Protein AF-A0A1C4A8W1-F1 (afdb_monomer)

InterPro domains:
  IPR000305 GIY-YIG endonuclease [PF01541] (116-177)
  IPR001387 Cro/C1-type, helix-turn-helix domain [PF01381] (7-60)
  IPR001387 Cro/C1-type, helix-turn-helix domain [PS50943] (7-61)
  IPR001387 Cro/C1-type, helix-turn-helix domain [SM00530] (6-61)
  IPR001387 Cro/C1-type, helix-turn-helix domain [cd00093] (5-61)
  IPR010982 Lambda repressor-like, DNA-binding domain superfamily [G3DSA:1.10.260.40] (4-94)
  IPR010982 Lambda repressor-like, DNA-binding domain superfamily [SSF47413] (1-65)

Organism: NCBI:txid1505725

Foldseek 3Di:
DAPLCVLVVLCVVVVHDLVNLCVQQVHDSVLNVCSNVVVDPDDPVRVLSSCVVSVPDLVNLCVNVVVPPVKDFDKDKFWLDPVRLVVVCVVQVPHFLAQAKKKKKKWAWAQDPPVRDIAIEIEIDIDRGPSVVSVVQNPDPDHLSQVSLVRHDPSTIMMIITGINPHDPLLNVLLSVVCVLLLVLFPRHDYYSDDPDPDDRDDDDSSSSSVRHVSQVVQVVCVVVVNTPDSVSSVVSVVPVVDPDDDPDD

Sequence (250 aa):
MEIYNLIKSKRIALGLTQDDVANRLNVTRQAIQNWENNKRAIPNNIIAKYFEILNFNATEILSLFGFLSNDNLKIEEIDYSKKGIDEFQEHENAEVLMNFPTLYLGVGKQRNKYTNSIKQLAYVGEASSIVRRTNEHLNASNDKLNTIKADADNNKETLYIVGHSKFNKSATLELEQMFMDSLLGDPKFSKIYNGRNNGLSADFYERNAYRAALFPEIWEQLRQRNVVSSFVEVHNSIIRLCLPIAHLSL

Secondary structure (DSSP, 8-state):
--HHHHHHHHHHHTT--HHHHHHHHTS-HHHHHHHHTTSSPPPHHHHHHHHHHTT--HHHHHHHTTSSSS---EEEEEESSHHHHHHHHHHHTTSHHHHS-EEEEEEEEEE-TTT--EEEEEEEEEESSHHHHHHHHHH-TT-HHHHHHHHSGGG-EEEEEEE-TT--HHHHHHHHHHHHHHHHH-TTEEEE-PPPP--PPPP-TTHHHIIIIIHHHHHHHHHHTTSS--HHHHHHHHHHHHS-------

Solvent-accessible surface area (backbone atoms only — not comparable to full-atom values): 13969 Å² total; per-residue (Å²): 124,63,65,33,60,52,53,47,50,41,32,54,74,71,71,46,51,57,56,58,52,13,62,76,69,72,51,53,43,66,55,47,53,30,28,48,65,69,72,40,84,72,54,76,92,47,48,56,62,48,36,59,78,50,68,58,51,44,68,57,45,31,48,63,76,55,56,62,64,95,48,59,74,42,76,47,79,38,54,70,45,74,66,36,48,52,56,47,47,70,76,37,68,88,37,43,64,58,77,20,28,23,34,36,36,42,41,14,45,32,68,40,88,85,79,68,47,74,31,29,34,38,30,66,39,63,27,75,39,51,65,62,51,51,53,52,45,76,72,42,91,90,32,60,63,58,47,36,24,70,68,11,53,92,59,38,32,38,32,36,41,36,21,24,80,79,39,38,68,64,54,25,50,44,49,34,52,53,49,54,61,48,48,75,23,18,84,57,42,78,48,68,60,60,74,90,77,94,66,81,60,76,93,55,97,59,52,53,44,43,64,70,20,49,48,56,51,55,49,49,56,36,29,75,70,65,74,48,66,55,67,68,56,19,52,55,40,38,50,56,70,73,50,71,89,78,84,92,82,132

Mean predicted aligned error: 7.73 Å

pLDDT: mean 86.46, std 12.72, range [39.22, 97.94]

Radius of gyration: 21.02 Å; Cα contacts (8 Å, |Δi|>4): 365; chains: 1; bounding box: 54×55×58 Å

Structure (mmCIF, N/CA/C/O backbone):
data_AF-A0A1C4A8W1-F1
#
_entry.id   AF-A0A1C4A8W1-F1
#
loop_
_atom_site.group_PDB
_atom_site.id
_atom_site.type_symbol
_atom_site.label_atom_id
_atom_site.label_alt_id
_atom_site.label_comp_id
_atom_site.label_asym_id
_atom_site.label_entity_id
_atom_site.label_seq_id
_atom_site.pdbx_PDB_ins_code
_atom_site.Cartn_x
_atom_site.Cartn_y
_atom_site.Cartn_z
_atom_site.occupancy
_atom_site.B_iso_or_equiv
_atom_site.auth_seq_id
_atom_site.auth_comp_id
_atom_site.auth_asym_id
_atom_site.auth_atom_id
_atom_site.pdbx_PDB_model_num
ATOM 1 N N . MET A 1 1 ? -9.755 14.498 16.705 1.00 53.78 1 MET A N 1
ATOM 2 C CA . MET A 1 1 ? -10.840 13.904 17.518 1.00 53.78 1 MET A CA 1
ATOM 3 C C . MET A 1 1 ? -10.361 12.540 17.968 1.00 53.78 1 MET A C 1
ATOM 5 O O . MET A 1 1 ? -9.898 11.782 17.132 1.00 53.78 1 MET A O 1
ATOM 9 N N . GLU A 1 2 ? -10.393 12.263 19.266 1.00 74.56 2 GLU A N 1
ATOM 10 C CA . GLU A 1 2 ? -9.829 11.033 19.827 1.00 74.56 2 GLU A CA 1
ATOM 11 C C . GLU A 1 2 ? -10.607 9.771 19.408 1.00 74.56 2 GLU A C 1
ATOM 13 O O . GLU A 1 2 ? -11.843 9.773 19.385 1.00 74.56 2 GLU A O 1
ATOM 18 N N . ILE A 1 3 ? -9.887 8.679 19.122 1.00 79.50 3 ILE A N 1
ATOM 19 C CA . ILE A 1 3 ? -10.427 7.427 18.559 1.00 79.50 3 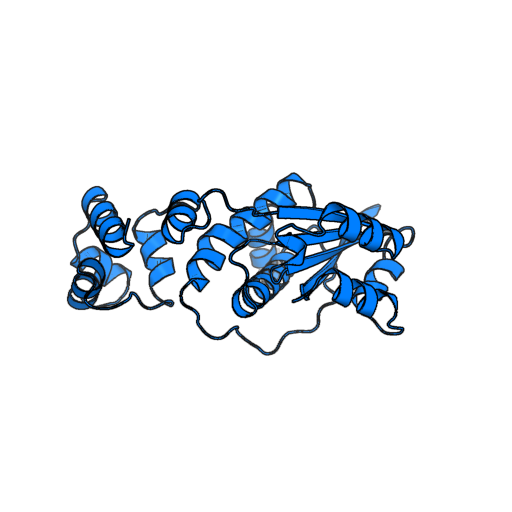ILE A CA 1
ATOM 20 C C . ILE A 1 3 ? -11.597 6.835 19.348 1.00 79.50 3 ILE A C 1
ATOM 22 O O . ILE A 1 3 ? -12.598 6.401 18.771 1.00 79.50 3 ILE A O 1
ATOM 26 N N . TYR A 1 4 ? -11.512 6.869 20.674 1.00 83.44 4 TYR A N 1
ATOM 27 C CA . TYR A 1 4 ? -12.519 6.298 21.563 1.00 83.44 4 TYR A CA 1
ATOM 28 C C . TYR A 1 4 ? -13.865 7.033 21.484 1.00 83.44 4 TYR A C 1
ATOM 30 O O . TYR A 1 4 ? -14.919 6.395 21.542 1.00 83.44 4 TYR A O 1
ATOM 38 N N . ASN A 1 5 ? -13.849 8.3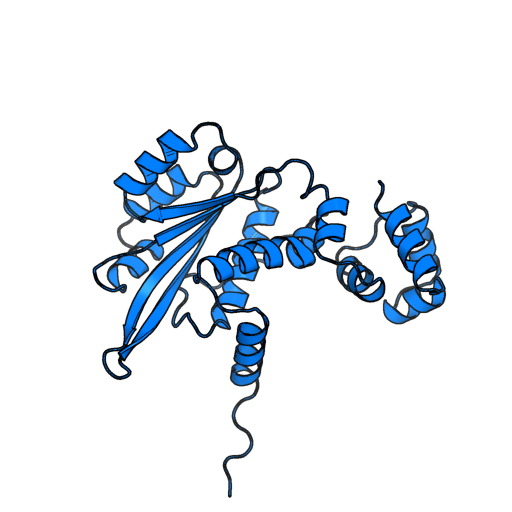57 21.283 1.00 85.31 5 ASN A N 1
ATOM 39 C CA . ASN A 1 5 ? -15.069 9.152 21.134 1.00 85.31 5 ASN A CA 1
ATOM 40 C C . ASN A 1 5 ? -15.789 8.811 19.826 1.00 85.31 5 ASN A C 1
ATOM 42 O O . ASN A 1 5 ? -17.018 8.711 19.800 1.00 85.31 5 ASN A O 1
ATOM 46 N N . LEU A 1 6 ? -15.029 8.608 18.747 1.00 86.38 6 LEU A N 1
ATOM 47 C CA . LEU A 1 6 ? -15.579 8.289 17.432 1.00 86.38 6 LEU A CA 1
ATOM 48 C C . LEU A 1 6 ? -16.191 6.886 17.403 1.00 86.38 6 LEU A C 1
ATOM 50 O O . LEU A 1 6 ? -17.330 6.728 16.972 1.00 86.38 6 LEU A O 1
ATOM 54 N N . ILE A 1 7 ? -15.476 5.892 17.936 1.00 89.88 7 ILE A N 1
ATOM 55 C CA . ILE A 1 7 ? -15.954 4.507 18.066 1.00 89.88 7 ILE A CA 1
ATOM 56 C C . ILE A 1 7 ? -17.263 4.457 18.860 1.00 89.88 7 ILE A C 1
ATOM 58 O O . ILE A 1 7 ? -18.250 3.884 18.395 1.00 89.88 7 ILE A O 1
ATOM 62 N N . LYS A 1 8 ? -17.308 5.126 20.020 1.00 93.56 8 LYS A N 1
ATOM 63 C CA . LYS A 1 8 ? -18.516 5.205 20.851 1.00 93.56 8 LYS A CA 1
ATOM 64 C C . LYS A 1 8 ? -19.683 5.849 20.099 1.00 93.56 8 LYS A C 1
ATOM 66 O O . LYS A 1 8 ? -20.799 5.335 20.143 1.00 93.56 8 LYS A O 1
ATOM 71 N N . SER A 1 9 ? -19.425 6.950 19.394 1.00 92.50 9 SER A N 1
ATOM 72 C CA . SER A 1 9 ? -20.447 7.675 18.628 1.00 92.50 9 SER A CA 1
ATOM 73 C C . SER A 1 9 ? -20.996 6.833 17.472 1.00 92.50 9 SER A C 1
ATOM 75 O O . SER A 1 9 ? -22.211 6.739 17.317 1.00 92.50 9 SER A O 1
ATOM 77 N N . LYS A 1 10 ? -20.126 6.149 16.715 1.00 93.62 10 LYS A N 1
ATOM 78 C CA . LYS A 1 10 ? -20.507 5.216 15.640 1.00 93.62 10 LYS A CA 1
ATOM 79 C C . LYS A 1 10 ? -21.345 4.053 16.160 1.00 93.62 10 LYS A C 1
ATOM 81 O O . LYS A 1 10 ? -22.390 3.758 15.588 1.00 93.62 10 LYS A O 1
ATOM 86 N N . ARG A 1 11 ? -20.938 3.431 17.273 1.00 96.25 11 ARG A N 1
ATOM 87 C CA . ARG A 1 11 ? -21.707 2.349 17.903 1.00 96.25 11 ARG A CA 1
ATOM 88 C C . ARG A 1 11 ? -23.128 2.798 18.249 1.00 96.25 11 ARG A C 1
ATOM 90 O O . ARG A 1 11 ? -24.081 2.093 17.929 1.00 96.25 11 ARG A O 1
ATOM 97 N N . ILE A 1 12 ? -23.262 3.964 18.885 1.00 96.19 12 ILE A N 1
ATOM 98 C CA . ILE A 1 12 ? -24.565 4.527 19.270 1.00 96.19 12 ILE A CA 1
ATOM 99 C C . ILE A 1 12 ? -25.405 4.857 18.031 1.00 96.19 12 ILE A C 1
ATOM 101 O O . ILE A 1 12 ? -26.586 4.525 18.004 1.00 96.19 12 ILE A O 1
ATOM 105 N N . ALA A 1 13 ? -24.806 5.450 16.995 1.00 95.69 13 ALA A N 1
ATOM 106 C CA . ALA A 1 13 ? -25.497 5.782 15.748 1.00 95.69 13 ALA A CA 1
ATOM 107 C C . ALA A 1 13 ? -26.035 4.542 15.010 1.00 95.69 13 ALA A C 1
ATOM 109 O O . ALA A 1 13 ? -27.080 4.613 14.371 1.00 95.69 13 ALA A O 1
ATOM 110 N N . LEU A 1 14 ? -25.355 3.398 15.135 1.00 96.50 14 LEU A N 1
ATOM 111 C CA . LEU A 1 14 ? -25.805 2.107 14.602 1.00 96.50 14 LEU A CA 1
ATOM 112 C C . LEU A 1 14 ? -26.832 1.393 15.498 1.00 96.50 14 LEU A C 1
ATOM 114 O O . LEU A 1 14 ? -27.251 0.285 15.173 1.00 96.50 14 LEU A O 1
ATOM 118 N N . GLY A 1 15 ? -27.215 1.981 16.637 1.00 96.62 15 GLY A N 1
ATOM 119 C CA . GLY A 1 15 ? -28.153 1.376 17.586 1.00 96.62 15 GLY A CA 1
ATOM 120 C C . GLY A 1 15 ? -27.598 0.158 18.333 1.00 96.62 15 GLY A C 1
ATOM 121 O O . GLY A 1 15 ? -28.367 -0.597 18.919 1.00 96.62 15 GLY A O 1
ATOM 122 N N . LEU A 1 16 ? -26.278 -0.051 18.323 1.00 97.31 16 LEU A N 1
ATOM 123 C CA . LEU A 1 16 ? -25.644 -1.203 18.962 1.00 97.31 16 LEU A CA 1
ATOM 124 C C . LEU A 1 16 ? -25.384 -0.927 20.446 1.00 97.31 16 LEU A C 1
ATOM 126 O O . LEU A 1 16 ? -24.843 0.120 20.820 1.00 97.31 16 LEU A O 1
ATOM 130 N N . THR A 1 17 ? -25.689 -1.886 21.314 1.00 97.62 17 THR A N 1
ATOM 131 C CA . THR A 1 17 ? -25.271 -1.845 22.720 1.00 97.62 17 THR A CA 1
ATOM 132 C C . THR A 1 17 ? -23.790 -2.219 22.862 1.00 97.62 17 THR A C 1
ATOM 134 O O . THR A 1 17 ? -23.165 -2.757 21.944 1.00 97.62 17 THR A O 1
ATOM 137 N N . GLN A 1 18 ? -23.188 -1.930 24.022 1.00 97.75 18 GLN A N 1
ATOM 138 C CA . GLN A 1 18 ? -21.831 -2.415 24.315 1.00 97.75 18 GLN A CA 1
ATOM 139 C C . GLN A 1 18 ? -21.776 -3.950 24.337 1.00 97.75 18 GLN A C 1
ATOM 141 O O . GLN A 1 18 ? -20.762 -4.515 23.938 1.00 97.75 18 GLN A O 1
ATOM 146 N N . ASP A 1 19 ? -22.857 -4.611 24.760 1.00 97.94 19 ASP A N 1
ATOM 147 C CA . ASP A 1 19 ? -22.980 -6.070 24.769 1.00 97.94 19 ASP A CA 1
ATOM 148 C C . ASP A 1 19 ? -23.056 -6.652 23.349 1.00 97.94 19 ASP A C 1
ATOM 150 O O . ASP A 1 19 ? -22.369 -7.629 23.058 1.00 97.94 19 ASP A O 1
ATOM 154 N N . ASP A 1 20 ? -23.780 -6.010 22.426 1.00 97.38 20 ASP A N 1
ATOM 155 C CA . ASP A 1 20 ? -23.833 -6.442 21.019 1.00 97.38 20 ASP A CA 1
ATOM 156 C C . ASP A 1 20 ? -22.443 -6.464 20.379 1.00 97.38 20 ASP A C 1
ATOM 158 O O . ASP A 1 20 ? -22.056 -7.431 19.717 1.00 97.38 20 ASP A O 1
ATOM 162 N N . VAL A 1 21 ? -21.671 -5.398 20.594 1.00 97.00 21 VAL A N 1
ATOM 163 C CA . VAL A 1 21 ? -20.297 -5.295 20.093 1.00 97.00 21 VAL A CA 1
ATOM 164 C C . VAL A 1 21 ? -19.383 -6.301 20.787 1.00 97.00 21 VAL A C 1
ATOM 166 O O . VAL A 1 21 ? -18.597 -6.970 20.115 1.00 97.00 21 VAL A O 1
ATOM 169 N N . ALA A 1 22 ? -19.491 -6.437 22.111 1.00 97.12 22 ALA A N 1
ATOM 170 C CA . ALA A 1 22 ? -18.702 -7.379 22.898 1.00 97.12 22 ALA A CA 1
ATOM 171 C C . ALA A 1 22 ? -18.881 -8.821 22.399 1.00 97.12 22 ALA A C 1
ATOM 173 O O . ALA A 1 22 ? -17.892 -9.511 22.145 1.00 97.12 22 ALA A O 1
ATOM 174 N N . ASN A 1 23 ? -20.129 -9.230 22.152 1.00 96.62 23 ASN A N 1
ATOM 175 C CA . ASN A 1 23 ? -20.470 -10.544 21.612 1.00 96.62 23 ASN A CA 1
ATOM 176 C C . ASN A 1 23 ? -19.861 -10.762 20.220 1.00 96.62 23 ASN A C 1
ATOM 178 O O . ASN A 1 23 ? -19.234 -11.789 19.969 1.00 96.62 23 ASN A O 1
ATOM 182 N N . ARG A 1 24 ? -19.973 -9.777 19.319 1.00 96.62 24 ARG A N 1
ATOM 183 C CA . ARG A 1 24 ? -19.408 -9.873 17.960 1.00 96.62 24 ARG A CA 1
ATOM 184 C C . ARG A 1 24 ? -17.880 -9.923 17.957 1.00 96.62 24 ARG A C 1
ATOM 186 O O . ARG A 1 24 ? -17.291 -10.595 17.109 1.00 96.62 24 ARG A O 1
ATOM 193 N N . LEU A 1 25 ? -17.232 -9.233 18.894 1.00 94.94 25 LEU A N 1
ATOM 194 C CA . LEU A 1 25 ? -15.776 -9.227 19.060 1.00 94.94 25 LEU A CA 1
ATOM 195 C C . LEU A 1 25 ? -15.245 -10.396 19.900 1.00 94.94 25 LEU A C 1
ATOM 197 O O . LEU A 1 25 ? -14.034 -10.597 19.918 1.00 94.94 25 LEU A O 1
ATOM 201 N N . ASN A 1 26 ? -16.122 -11.177 20.538 1.00 95.38 26 ASN A N 1
ATOM 202 C CA . ASN A 1 26 ? -15.762 -12.215 21.504 1.00 95.38 26 ASN A CA 1
ATOM 203 C C . ASN A 1 26 ? -14.898 -11.670 22.662 1.00 95.38 26 ASN A C 1
ATOM 205 O O . ASN A 1 26 ? -13.844 -12.211 22.997 1.00 95.38 26 ASN A O 1
ATOM 209 N N . VAL A 1 27 ? -15.332 -10.554 23.250 1.00 96.00 27 VAL A N 1
ATOM 210 C CA . VAL A 1 27 ? -14.695 -9.905 24.408 1.00 96.00 27 VAL A CA 1
ATOM 211 C C . VAL A 1 27 ? -15.743 -9.570 25.465 1.00 96.00 27 VAL A C 1
ATOM 213 O O . VAL A 1 27 ? -16.940 -9.690 25.232 1.00 96.00 27 VAL A O 1
ATOM 216 N N . THR A 1 28 ? -15.319 -9.128 26.649 1.00 97.50 28 THR A N 1
ATOM 217 C CA . THR A 1 28 ? -16.270 -8.713 27.687 1.00 97.50 28 THR A CA 1
ATOM 218 C C . THR A 1 28 ? -16.845 -7.326 27.390 1.00 97.50 28 THR A C 1
ATOM 220 O O . THR A 1 28 ? -16.140 -6.440 26.901 1.00 97.50 28 THR A O 1
ATOM 223 N N . ARG A 1 29 ? -18.098 -7.076 27.788 1.00 97.69 29 ARG A N 1
ATOM 224 C CA . ARG A 1 29 ? -18.695 -5.725 27.795 1.00 97.69 29 ARG A CA 1
ATOM 225 C C . ARG A 1 29 ? -17.801 -4.704 28.505 1.00 97.69 29 ARG A C 1
ATOM 227 O O . ARG A 1 29 ? -17.669 -3.562 28.067 1.00 97.69 29 ARG A O 1
ATOM 234 N N . GLN A 1 30 ? -17.149 -5.124 29.591 1.00 97.44 30 GLN A N 1
ATOM 235 C CA . GLN A 1 30 ? -16.219 -4.284 30.343 1.00 97.44 30 GLN A CA 1
ATOM 236 C C . GLN A 1 30 ? -15.009 -3.853 29.501 1.00 97.44 30 GLN A C 1
ATOM 238 O O . GLN A 1 30 ? -14.532 -2.731 29.662 1.00 97.44 30 GLN A O 1
ATOM 243 N N . ALA A 1 31 ? -14.522 -4.704 28.591 1.00 96.12 31 ALA A N 1
ATOM 244 C CA . ALA A 1 31 ? -13.465 -4.334 27.654 1.00 96.12 31 ALA A CA 1
ATOM 245 C C . ALA A 1 31 ? -13.925 -3.193 26.734 1.00 96.12 31 ALA A C 1
ATOM 247 O O . ALA A 1 31 ? -13.250 -2.167 26.678 1.00 96.12 31 ALA A O 1
ATOM 248 N N . ILE A 1 32 ? -15.119 -3.316 26.134 1.00 96.69 32 ILE A N 1
ATOM 249 C CA . ILE A 1 32 ? -15.723 -2.262 25.299 1.00 96.69 32 ILE A CA 1
ATOM 250 C C . ILE A 1 32 ? -15.842 -0.953 26.081 1.00 96.69 32 ILE A C 1
ATOM 252 O O . ILE A 1 32 ? -15.408 0.100 25.616 1.00 96.69 32 ILE A O 1
ATOM 256 N N . GLN A 1 33 ? -16.366 -1.019 27.306 1.00 96.06 33 GLN A N 1
ATOM 257 C CA . GLN A 1 33 ? -16.495 0.151 28.168 1.00 96.06 33 GLN A CA 1
ATOM 258 C C . GLN A 1 33 ? -15.136 0.800 28.480 1.00 96.06 33 GLN A C 1
ATOM 260 O O . GLN A 1 33 ? -15.039 2.028 28.523 1.00 96.06 33 GLN A O 1
ATOM 265 N N . ASN A 1 34 ? -14.093 0.006 28.728 1.00 95.25 34 ASN A N 1
ATOM 266 C CA . ASN A 1 34 ? -12.757 0.531 29.007 1.00 95.25 34 ASN A CA 1
ATOM 267 C C . ASN A 1 34 ? -12.165 1.242 27.785 1.00 95.25 34 ASN A C 1
ATOM 269 O O . ASN A 1 34 ? -11.551 2.295 27.949 1.00 95.25 34 ASN A O 1
ATOM 273 N N . TRP A 1 35 ? -12.376 0.702 26.585 1.00 93.75 35 TRP A N 1
ATOM 274 C CA . TRP A 1 35 ? -11.919 1.306 25.334 1.00 93.75 35 TRP A CA 1
ATOM 275 C C . TRP A 1 35 ? -12.649 2.614 25.026 1.00 93.75 35 TRP A C 1
ATOM 277 O O . TRP A 1 35 ? -12.013 3.629 24.766 1.00 93.75 35 TRP A O 1
ATOM 287 N N . GLU A 1 36 ? -13.978 2.629 25.138 1.00 93.69 36 GLU A N 1
ATOM 288 C CA . GLU A 1 36 ? -14.800 3.813 24.841 1.00 93.69 36 GLU A CA 1
ATOM 289 C C . GLU A 1 36 ? -14.610 4.976 25.820 1.00 93.69 36 GLU A C 1
ATOM 291 O O . GLU A 1 36 ? -14.952 6.112 25.501 1.00 93.69 36 GLU A O 1
ATOM 296 N N . ASN A 1 37 ? -14.087 4.701 27.016 1.00 92.00 37 ASN A N 1
ATOM 297 C CA . ASN A 1 37 ? -13.800 5.713 28.033 1.00 92.00 37 ASN A CA 1
ATOM 298 C C . ASN A 1 37 ? -12.300 6.020 28.156 1.00 92.00 37 ASN A C 1
ATOM 300 O O . ASN A 1 37 ? -11.886 6.589 29.163 1.00 92.00 37 ASN A O 1
ATOM 304 N N . ASN A 1 38 ? -11.487 5.598 27.182 1.00 89.62 38 ASN A N 1
ATOM 305 C CA . ASN A 1 38 ? -10.038 5.803 27.169 1.00 89.62 38 ASN A CA 1
ATOM 306 C C . ASN A 1 38 ? -9.299 5.278 28.419 1.00 89.62 38 ASN A C 1
ATOM 308 O O . ASN A 1 38 ? -8.259 5.795 28.814 1.00 89.62 38 ASN A O 1
ATOM 312 N N . LYS A 1 39 ? -9.839 4.247 29.082 1.00 90.69 39 LYS A N 1
ATOM 313 C CA . LYS A 1 39 ? -9.182 3.613 30.237 1.00 90.69 39 LYS A CA 1
ATOM 314 C C . LYS A 1 39 ? -8.114 2.611 29.809 1.00 90.69 39 LYS A C 1
ATOM 316 O O . LYS A 1 39 ? -7.209 2.310 30.581 1.00 90.69 39 LYS A O 1
ATOM 321 N N . ARG A 1 40 ? -8.266 2.029 28.615 1.00 88.00 40 ARG A N 1
ATOM 322 C CA . ARG A 1 40 ? -7.321 1.095 27.989 1.00 88.00 40 ARG A CA 1
ATOM 323 C C . ARG A 1 40 ? -7.339 1.298 26.478 1.00 88.00 40 ARG A C 1
ATOM 325 O O . ARG A 1 40 ? -8.405 1.545 25.920 1.00 88.00 40 ARG A O 1
ATOM 332 N N . ALA A 1 41 ? -6.190 1.122 25.831 1.00 85.94 41 ALA A N 1
ATOM 333 C CA . ALA A 1 41 ? -6.113 1.069 24.376 1.00 85.94 41 ALA A CA 1
ATOM 334 C C . ALA A 1 41 ? -6.830 -0.179 23.830 1.00 85.94 41 ALA A C 1
ATOM 336 O O . ALA A 1 41 ? -6.920 -1.212 24.507 1.00 85.94 41 ALA A O 1
ATOM 337 N N . ILE A 1 42 ? -7.335 -0.077 22.602 1.00 88.06 42 ILE A N 1
ATOM 338 C CA . ILE A 1 42 ? -7.910 -1.215 21.881 1.00 88.06 42 ILE A CA 1
ATOM 339 C C . ILE A 1 42 ? -6.751 -2.094 21.394 1.00 88.06 42 ILE A C 1
ATOM 341 O O . ILE A 1 42 ? -5.834 -1.570 20.764 1.00 88.06 42 ILE A O 1
ATOM 345 N N . PRO A 1 43 ? -6.768 -3.412 21.650 1.00 86.00 43 PRO A N 1
ATOM 346 C CA . PRO A 1 43 ? -5.770 -4.320 21.101 1.00 86.00 43 PRO A CA 1
ATOM 347 C C . PRO A 1 43 ? -5.755 -4.302 19.565 1.00 86.00 43 PRO A C 1
ATOM 349 O O . PRO A 1 43 ? -6.808 -4.349 18.923 1.00 86.00 43 PRO A O 1
ATOM 352 N N . ASN A 1 44 ? -4.564 -4.313 18.965 1.00 79.00 44 ASN A N 1
ATOM 353 C CA . ASN A 1 44 ? -4.396 -4.285 17.509 1.00 79.00 44 ASN A CA 1
ATOM 354 C C . ASN A 1 44 ? -5.039 -5.480 16.795 1.00 79.00 44 ASN A C 1
ATOM 356 O O . ASN A 1 44 ? -5.508 -5.344 15.672 1.00 79.00 44 ASN A O 1
ATOM 360 N N . ASN A 1 45 ? -5.110 -6.648 17.429 1.00 80.56 45 ASN A N 1
ATOM 361 C CA . ASN A 1 45 ? -5.779 -7.815 16.852 1.00 80.56 45 ASN A CA 1
ATOM 362 C C . ASN A 1 45 ? -7.319 -7.699 16.841 1.00 80.56 45 ASN A C 1
ATOM 364 O O . ASN A 1 45 ? -7.976 -8.491 16.173 1.00 80.56 45 ASN A O 1
ATOM 368 N N . ILE A 1 46 ? -7.896 -6.743 17.579 1.00 87.81 46 ILE A N 1
ATOM 369 C CA . ILE A 1 46 ? -9.347 -6.525 17.688 1.00 87.81 46 ILE A CA 1
ATOM 370 C C . ILE A 1 46 ? -9.807 -5.327 16.848 1.00 87.81 46 ILE A C 1
ATOM 372 O O . ILE A 1 46 ? -10.917 -5.338 16.319 1.00 87.81 46 ILE A O 1
ATOM 376 N N . ILE A 1 47 ? -8.975 -4.290 16.725 1.00 87.12 47 ILE A N 1
ATOM 377 C CA . ILE A 1 47 ? -9.387 -2.993 16.169 1.00 87.12 47 ILE A CA 1
ATOM 378 C C . ILE A 1 47 ? -9.915 -3.081 14.726 1.00 87.12 47 ILE A C 1
ATOM 380 O O . ILE A 1 47 ? -10.901 -2.419 14.420 1.00 87.12 47 ILE A O 1
ATOM 384 N N . ALA A 1 48 ? -9.344 -3.938 13.869 1.00 83.88 48 ALA A N 1
ATOM 385 C CA . ALA A 1 48 ? -9.813 -4.119 12.491 1.00 83.88 48 ALA A CA 1
ATOM 386 C C . ALA A 1 48 ? -11.253 -4.657 12.450 1.00 83.88 48 ALA A C 1
ATOM 388 O O . ALA A 1 48 ? -12.137 -4.037 11.865 1.00 83.88 48 ALA A O 1
ATOM 389 N N . LYS A 1 49 ? -11.520 -5.742 13.186 1.00 88.56 49 LYS A N 1
ATOM 390 C CA . LYS A 1 49 ? -12.870 -6.303 13.325 1.00 88.56 49 LYS A CA 1
ATOM 391 C C . LYS A 1 49 ? -13.837 -5.304 13.967 1.00 88.56 49 LYS A C 1
ATOM 393 O O . LYS A 1 49 ? -15.030 -5.303 13.677 1.00 88.56 49 LYS A O 1
ATOM 398 N N . TYR A 1 50 ? -13.334 -4.438 14.845 1.00 91.62 50 TYR A N 1
ATOM 399 C CA . TYR A 1 50 ? -14.150 -3.393 15.446 1.00 91.62 50 TYR A CA 1
ATOM 400 C C . TYR A 1 50 ? -14.556 -2.328 14.409 1.00 91.62 50 TYR A C 1
ATOM 402 O O . TYR A 1 50 ? -15.728 -1.959 14.345 1.00 91.62 50 TYR A O 1
ATOM 410 N N . PHE A 1 51 ? -13.630 -1.887 13.551 1.00 91.06 51 PHE A N 1
ATOM 411 C CA . PHE A 1 51 ? -13.936 -0.990 12.432 1.00 91.06 51 PHE A CA 1
ATOM 412 C C . PHE A 1 51 ? -14.957 -1.592 11.463 1.00 91.06 51 PHE A C 1
ATOM 414 O O . PHE A 1 51 ? -15.892 -0.893 11.074 1.00 91.06 51 PHE A O 1
ATOM 421 N N . GLU A 1 52 ? -14.840 -2.885 11.156 1.00 89.94 52 GLU A N 1
ATOM 422 C CA . GLU A 1 52 ? -15.819 -3.613 10.338 1.00 89.94 52 GLU A CA 1
ATOM 423 C C . GLU A 1 52 ? -17.216 -3.607 10.975 1.00 89.94 52 GLU A C 1
ATOM 425 O O . GLU A 1 52 ? -18.183 -3.206 10.334 1.00 89.94 52 GLU A O 1
ATOM 430 N N . ILE A 1 53 ? -17.338 -3.978 12.258 1.00 93.19 53 ILE A N 1
ATOM 431 C CA . ILE A 1 53 ? -18.630 -3.995 12.976 1.00 93.19 53 ILE A CA 1
ATOM 432 C C . ILE A 1 53 ? -19.293 -2.615 12.986 1.00 93.19 53 ILE A C 1
ATOM 434 O O . ILE A 1 53 ? -20.522 -2.516 12.981 1.00 93.19 53 ILE A O 1
ATOM 438 N N . LEU A 1 54 ? -18.482 -1.559 13.040 1.00 93.69 54 LEU A N 1
ATOM 439 C CA . LEU A 1 54 ? -18.939 -0.178 13.106 1.00 93.69 54 LEU A CA 1
ATOM 440 C C . LEU A 1 54 ? -19.055 0.503 11.734 1.00 93.69 54 LEU A C 1
ATOM 442 O O . LEU A 1 54 ? -19.302 1.711 11.692 1.00 93.69 54 LEU A O 1
ATOM 446 N N . ASN A 1 55 ? -18.913 -0.244 10.633 1.00 91.94 55 ASN A N 1
ATOM 447 C CA . ASN A 1 55 ? -18.996 0.264 9.262 1.00 91.94 55 ASN A CA 1
ATOM 448 C C . ASN A 1 55 ? -18.112 1.506 9.037 1.00 91.94 55 ASN A C 1
ATOM 450 O O . ASN A 1 55 ? -18.567 2.519 8.497 1.00 91.94 55 ASN A O 1
ATOM 454 N N . PHE A 1 56 ? -16.865 1.458 9.509 1.00 89.75 56 PHE A N 1
ATOM 455 C CA . PHE A 1 56 ? -15.874 2.476 9.166 1.00 89.75 56 PHE A CA 1
ATOM 456 C C . PHE A 1 56 ? -15.450 2.317 7.709 1.00 89.75 56 PHE A C 1
ATOM 458 O O . PHE A 1 56 ? -15.122 1.215 7.271 1.00 89.75 56 PHE A O 1
ATOM 465 N N . ASN A 1 57 ? -15.411 3.423 6.972 1.00 87.88 57 ASN A N 1
ATOM 466 C CA . ASN A 1 57 ? -14.796 3.448 5.648 1.00 87.88 57 ASN A CA 1
ATOM 467 C C . ASN A 1 57 ? -13.312 3.860 5.718 1.00 87.88 57 ASN A C 1
ATOM 469 O O . ASN A 1 57 ? -12.824 4.339 6.746 1.00 87.88 57 ASN A O 1
ATOM 473 N N . ALA A 1 58 ? -12.591 3.682 4.607 1.00 83.88 58 ALA A N 1
ATOM 474 C CA . ALA A 1 58 ? -11.166 3.996 4.523 1.00 83.88 58 ALA A CA 1
ATOM 475 C C . ALA A 1 58 ? -10.873 5.464 4.865 1.00 83.88 58 ALA A C 1
ATOM 477 O O . ALA A 1 58 ? -9.978 5.730 5.659 1.00 83.88 58 ALA A O 1
ATOM 478 N N . THR A 1 59 ? -11.660 6.415 4.353 1.00 84.38 59 THR A N 1
ATOM 479 C CA . THR A 1 59 ? -11.502 7.847 4.651 1.00 84.38 59 THR A CA 1
ATOM 480 C C . THR A 1 59 ? -11.622 8.123 6.149 1.00 84.38 59 THR A C 1
ATOM 482 O O . THR A 1 59 ? -10.810 8.846 6.717 1.00 84.38 59 THR A O 1
ATOM 485 N N . GLU A 1 60 ? -12.584 7.511 6.833 1.00 86.06 60 GLU A N 1
ATOM 486 C CA . GLU A 1 60 ? -12.751 7.674 8.279 1.00 86.06 60 GLU A CA 1
ATOM 487 C C . GLU A 1 60 ? -11.556 7.117 9.057 1.00 86.06 60 GLU A C 1
ATOM 489 O O . GLU A 1 60 ? -11.070 7.771 9.979 1.00 86.06 60 GLU A O 1
ATOM 494 N N . ILE A 1 61 ? -11.047 5.945 8.667 1.00 85.94 61 ILE A N 1
ATOM 495 C CA . ILE A 1 61 ? -9.866 5.329 9.287 1.00 85.94 61 ILE A CA 1
ATOM 496 C C . ILE A 1 61 ? -8.623 6.189 9.028 1.00 85.94 61 ILE A C 1
ATOM 498 O O . ILE A 1 61 ? -7.893 6.515 9.959 1.00 85.94 61 ILE A O 1
ATOM 502 N N . LEU A 1 62 ? -8.392 6.627 7.792 1.00 84.38 62 LEU A N 1
ATOM 503 C CA . LEU A 1 62 ? -7.265 7.500 7.463 1.00 84.38 62 LEU A CA 1
ATOM 504 C C . LEU A 1 62 ? -7.351 8.816 8.239 1.00 84.38 62 LEU A C 1
ATOM 506 O O . LEU A 1 62 ? -6.354 9.253 8.806 1.00 84.38 62 LEU A O 1
ATOM 510 N N . SER A 1 63 ? -8.537 9.421 8.341 1.00 83.56 63 SER A N 1
ATOM 511 C CA . SER A 1 63 ? -8.751 10.638 9.131 1.00 83.56 63 SER A CA 1
ATOM 512 C C . SER A 1 63 ? -8.396 10.422 10.601 1.00 83.56 63 SER A C 1
ATOM 514 O O . SER A 1 63 ? -7.684 11.225 11.204 1.00 83.56 63 SER A O 1
ATOM 516 N N . LEU A 1 64 ? -8.851 9.301 11.161 1.00 81.81 64 LEU A N 1
ATOM 517 C CA . LEU A 1 64 ? -8.682 8.931 12.560 1.00 81.81 64 LEU A CA 1
ATOM 518 C C . LEU A 1 64 ? -7.214 8.803 12.971 1.00 81.81 64 LEU A C 1
ATOM 520 O O . LEU A 1 64 ? -6.838 9.255 14.050 1.00 81.81 64 LEU A O 1
ATOM 524 N N . PHE A 1 65 ? -6.391 8.216 12.107 1.00 80.31 65 PHE A N 1
ATOM 525 C CA . PHE A 1 65 ? -4.952 8.090 12.334 1.00 80.31 65 PHE A CA 1
ATOM 526 C C . PHE A 1 65 ? -4.156 9.256 11.725 1.00 80.31 65 PHE A C 1
ATOM 528 O O . PHE A 1 65 ? -2.928 9.229 11.690 1.00 80.31 65 PHE A O 1
ATOM 535 N N . GLY A 1 66 ? -4.841 10.305 11.255 1.00 79.50 66 GLY A N 1
ATOM 536 C CA . GLY A 1 66 ? -4.251 11.523 10.705 1.00 79.50 66 GLY A CA 1
ATOM 537 C C . GLY A 1 66 ? -3.508 11.328 9.382 1.00 79.50 66 GLY A C 1
ATOM 538 O O . GLY A 1 66 ? -2.569 12.063 9.120 1.00 79.50 66 GLY A O 1
ATOM 539 N N . PHE A 1 67 ? -3.835 10.315 8.587 1.00 79.88 67 PHE A N 1
ATOM 540 C CA . PHE A 1 67 ? -3.290 10.144 7.234 1.00 79.88 67 PHE A CA 1
ATOM 541 C C . PHE A 1 67 ? -3.919 11.119 6.218 1.00 79.88 67 PHE A C 1
ATOM 543 O O . PHE A 1 67 ? -3.400 11.262 5.123 1.00 79.88 67 PHE A O 1
ATOM 550 N N . LEU A 1 68 ? -5.027 11.799 6.555 1.00 72.12 68 LEU A N 1
ATOM 551 C CA . LEU A 1 68 ? -5.697 12.749 5.644 1.00 72.12 68 LEU A CA 1
ATOM 552 C C . LEU A 1 68 ? -5.272 14.220 5.797 1.00 72.12 68 LEU A C 1
ATOM 554 O O . LEU A 1 68 ? -5.689 15.056 4.997 1.00 72.12 68 LEU A O 1
ATOM 558 N N . SER A 1 69 ? -4.521 14.588 6.836 1.00 62.47 69 SER A N 1
ATOM 559 C CA . SER A 1 69 ? -4.156 15.989 7.092 1.00 62.47 69 SER A CA 1
ATOM 560 C C . SER A 1 69 ? -3.038 16.443 6.157 1.00 62.47 69 SER A C 1
ATOM 562 O O . SER A 1 69 ? -1.896 16.168 6.468 1.00 62.47 69 SER A O 1
ATOM 564 N N . ASN A 1 70 ? -3.352 17.126 5.044 1.00 57.81 70 ASN A N 1
ATOM 565 C CA . ASN A 1 70 ? -2.397 17.704 4.069 1.00 57.81 70 ASN A CA 1
ATOM 566 C C . ASN A 1 70 ? -1.081 16.904 3.883 1.00 57.81 70 ASN A C 1
ATOM 568 O O . ASN A 1 70 ? -0.001 17.485 3.783 1.00 57.81 70 ASN A O 1
ATOM 572 N N . ASP A 1 71 ? -1.184 15.572 3.835 1.00 54.91 71 ASP A N 1
ATOM 573 C CA . ASP A 1 71 ? -0.061 14.640 3.916 1.00 54.91 71 ASP A CA 1
ATOM 574 C C . ASP A 1 71 ? -0.002 13.765 2.651 1.00 54.91 71 ASP A C 1
ATOM 576 O O . ASP A 1 71 ? -0.680 12.752 2.515 1.00 54.91 71 ASP A O 1
ATOM 580 N N . ASN A 1 72 ? 0.809 14.251 1.710 1.00 73.81 72 ASN A N 1
ATOM 581 C CA . ASN A 1 72 ? 1.677 13.623 0.703 1.00 73.81 72 ASN A CA 1
ATOM 582 C C . ASN A 1 72 ? 1.773 12.076 0.609 1.00 73.81 72 ASN A C 1
ATOM 584 O O . ASN A 1 72 ? 2.891 11.558 0.524 1.00 73.81 72 ASN A O 1
ATOM 588 N N . LEU A 1 73 ? 0.679 11.306 0.566 1.00 87.62 73 LEU A N 1
ATOM 589 C CA . LEU A 1 73 ? 0.757 10.007 -0.112 1.00 87.62 73 LEU A CA 1
ATOM 590 C C . LEU A 1 73 ? 1.145 10.287 -1.567 1.00 87.62 73 LEU A C 1
ATOM 592 O O . LEU A 1 73 ? 0.358 10.847 -2.329 1.00 87.62 73 LEU A O 1
ATOM 596 N N . LYS A 1 74 ? 2.369 9.923 -1.933 1.00 90.69 74 LYS A N 1
ATOM 597 C CA . LYS A 1 74 ? 2.911 10.109 -3.274 1.00 90.69 74 LYS A CA 1
ATOM 598 C C . LYS A 1 74 ? 3.246 8.763 -3.876 1.00 90.69 74 LYS A C 1
ATOM 600 O O . LYS A 1 74 ? 3.767 7.881 -3.194 1.00 90.69 74 LYS A O 1
ATOM 605 N N . ILE A 1 75 ? 2.931 8.629 -5.156 1.00 93.88 75 ILE A N 1
ATOM 606 C CA . ILE A 1 75 ? 3.332 7.489 -5.968 1.00 93.88 75 ILE A CA 1
ATOM 607 C C . ILE A 1 75 ? 3.952 8.056 -7.235 1.00 93.88 75 ILE A C 1
ATOM 609 O O . ILE A 1 75 ? 3.225 8.526 -8.112 1.00 93.88 75 ILE A O 1
ATOM 613 N N . GLU A 1 76 ? 5.275 8.001 -7.301 1.00 94.06 76 GLU A N 1
ATOM 614 C CA . GLU A 1 76 ? 6.042 8.421 -8.469 1.00 94.06 76 GLU A CA 1
ATOM 615 C C . GLU A 1 76 ? 6.381 7.218 -9.341 1.00 94.06 76 GLU A C 1
ATOM 617 O O . GLU A 1 76 ? 6.651 6.121 -8.846 1.00 94.06 76 GLU A O 1
ATOM 622 N N . GLU A 1 77 ? 6.333 7.424 -10.653 1.00 95.50 77 GLU A N 1
ATOM 623 C CA . GLU A 1 77 ? 6.667 6.424 -11.662 1.00 95.50 77 GLU A CA 1
ATOM 624 C C . GLU A 1 77 ? 7.933 6.865 -12.389 1.00 95.50 77 GLU A C 1
ATOM 626 O O . GLU A 1 77 ? 7.936 7.905 -13.047 1.00 95.50 77 GLU A O 1
ATOM 631 N N . ILE A 1 78 ? 8.997 6.064 -12.304 1.00 95.56 78 ILE A N 1
ATOM 632 C CA . ILE A 1 78 ? 10.263 6.353 -12.984 1.00 95.56 78 ILE A CA 1
ATOM 633 C C . ILE A 1 78 ? 10.758 5.146 -13.781 1.00 95.56 78 ILE A C 1
ATOM 635 O O . ILE A 1 78 ? 10.433 3.995 -13.488 1.00 95.56 78 ILE A O 1
ATOM 639 N N . ASP A 1 79 ? 11.583 5.398 -14.795 1.00 95.38 79 ASP A N 1
ATOM 640 C CA . ASP A 1 79 ? 12.330 4.334 -15.468 1.00 95.38 79 ASP A CA 1
ATOM 641 C C . ASP A 1 79 ? 13.378 3.753 -14.509 1.00 95.38 79 ASP A C 1
ATOM 643 O O . ASP A 1 79 ? 14.134 4.499 -13.880 1.00 95.38 79 ASP A O 1
ATOM 647 N N . TYR A 1 80 ? 13.457 2.422 -14.405 1.00 95.75 80 TYR A N 1
ATOM 648 C CA . TYR A 1 80 ? 14.480 1.768 -13.594 1.00 95.75 80 TYR A CA 1
ATOM 649 C C . TYR A 1 80 ? 15.840 1.834 -14.304 1.00 95.75 80 TYR A C 1
ATOM 651 O O . TYR A 1 80 ? 16.288 0.910 -14.996 1.00 95.75 80 TYR A O 1
ATOM 659 N N . SER A 1 81 ? 16.506 2.978 -14.171 1.00 95.25 81 SER A N 1
ATOM 660 C CA . SER A 1 81 ? 17.827 3.250 -14.727 1.00 95.25 81 SER A CA 1
ATOM 661 C C . SER A 1 81 ? 18.569 4.302 -13.914 1.00 95.25 81 SER A C 1
ATOM 663 O O . SER A 1 81 ? 17.987 5.019 -13.102 1.00 95.25 81 SER A O 1
ATOM 665 N N . LYS A 1 82 ? 19.880 4.416 -14.160 1.00 95.00 82 LYS A N 1
ATOM 666 C CA . LYS A 1 82 ? 20.705 5.452 -13.533 1.00 95.00 82 LYS A CA 1
ATOM 667 C C . LYS A 1 82 ? 20.184 6.857 -13.857 1.00 95.00 82 LYS A C 1
ATOM 669 O O . LYS A 1 82 ? 20.044 7.678 -12.965 1.00 95.00 82 LYS A O 1
ATOM 674 N N . LYS A 1 83 ? 19.812 7.087 -15.118 1.00 95.38 83 LYS A N 1
ATOM 675 C CA . LYS A 1 83 ? 19.219 8.351 -15.553 1.00 95.38 83 LYS A CA 1
ATOM 676 C C . LYS A 1 83 ? 17.902 8.638 -14.822 1.00 95.38 83 LYS A C 1
ATOM 678 O O . LYS A 1 83 ? 17.751 9.725 -14.285 1.00 95.38 83 LYS A O 1
ATOM 683 N N . GLY A 1 84 ? 16.991 7.661 -14.767 1.00 95.00 84 GLY A N 1
ATOM 684 C CA . GLY A 1 84 ? 15.689 7.842 -14.121 1.00 95.00 84 GLY A CA 1
ATOM 685 C C . GLY A 1 84 ? 15.801 8.176 -12.632 1.00 95.00 84 GLY A C 1
ATOM 686 O O . GLY A 1 84 ? 15.095 9.059 -12.153 1.00 95.00 84 GLY A O 1
ATOM 687 N N . ILE A 1 85 ? 16.718 7.526 -11.901 1.00 95.25 85 ILE A N 1
ATOM 688 C CA . ILE A 1 85 ? 16.905 7.820 -10.471 1.00 95.25 85 ILE A CA 1
ATOM 689 C C . ILE A 1 85 ? 17.616 9.157 -10.219 1.00 95.25 85 ILE A C 1
ATOM 691 O O . ILE A 1 85 ? 17.336 9.804 -9.213 1.00 95.25 85 ILE A O 1
ATOM 695 N N . ASP A 1 86 ? 18.510 9.581 -11.116 1.00 94.06 86 ASP A N 1
ATOM 696 C CA . ASP A 1 86 ? 19.183 10.878 -11.007 1.00 94.06 86 ASP A CA 1
ATOM 697 C C . ASP A 1 86 ? 18.184 12.026 -11.266 1.00 94.06 86 ASP A C 1
ATOM 699 O O . ASP A 1 86 ? 18.101 12.953 -10.462 1.00 94.06 86 ASP A O 1
ATOM 703 N N . GLU A 1 87 ? 17.343 11.915 -12.304 1.00 93.75 87 GLU A N 1
ATOM 704 C CA . GLU A 1 87 ? 16.255 12.873 -12.587 1.00 93.75 87 GLU A CA 1
ATOM 705 C C . GLU A 1 87 ? 15.237 12.938 -11.434 1.00 93.75 87 GLU A C 1
ATOM 707 O O . GLU A 1 87 ? 14.823 14.022 -11.018 1.00 93.75 87 GLU A O 1
ATOM 712 N N . PHE A 1 88 ? 14.877 11.780 -10.868 1.00 92.88 88 PHE A N 1
ATOM 713 C CA . PHE A 1 88 ? 14.031 11.688 -9.676 1.00 92.88 88 PHE A CA 1
ATOM 714 C C . PHE A 1 88 ? 14.636 12.431 -8.481 1.00 92.88 88 PHE A C 1
ATOM 716 O O . PHE A 1 88 ? 13.952 13.211 -7.823 1.00 92.88 88 PHE A O 1
ATOM 723 N N . GLN A 1 89 ? 15.924 12.210 -8.201 1.00 91.38 89 GLN A N 1
ATOM 724 C CA . GLN A 1 89 ? 16.601 12.826 -7.063 1.00 91.38 89 GLN A CA 1
ATOM 725 C C . GLN A 1 89 ? 16.634 14.356 -7.175 1.00 91.38 89 GLN A C 1
ATOM 727 O O . GLN A 1 89 ? 16.492 15.042 -6.163 1.00 91.38 89 GLN A O 1
ATOM 732 N N . GLU A 1 90 ? 16.831 14.890 -8.381 1.00 88.00 90 GLU A N 1
ATOM 733 C CA . GLU A 1 90 ? 16.830 16.334 -8.624 1.00 88.00 90 GLU A CA 1
ATOM 734 C C . GLU A 1 90 ? 15.447 16.954 -8.387 1.00 88.00 90 GLU A C 1
ATOM 736 O O . GLU A 1 90 ? 15.354 18.008 -7.754 1.00 88.00 90 GLU A O 1
ATOM 741 N N . HIS A 1 91 ? 14.381 16.284 -8.835 1.00 85.88 91 HIS A N 1
ATOM 742 C CA . HIS A 1 91 ? 13.002 16.751 -8.675 1.00 85.88 91 HIS A CA 1
ATOM 743 C C . HIS A 1 91 ? 12.472 16.634 -7.234 1.00 85.88 91 HIS A C 1
ATOM 745 O O . HIS A 1 91 ? 11.796 17.545 -6.759 1.00 85.88 91 HIS A O 1
ATOM 751 N N . GLU A 1 92 ? 12.794 15.551 -6.522 1.00 79.62 92 GLU A N 1
ATOM 752 C CA . GLU A 1 92 ? 12.190 15.200 -5.222 1.00 79.62 92 GLU A CA 1
ATOM 753 C C . GLU A 1 92 ? 13.055 15.580 -4.003 1.00 79.62 92 GLU A C 1
ATOM 755 O O . GLU A 1 92 ? 12.719 15.239 -2.869 1.00 79.62 92 GLU A O 1
ATOM 760 N N . ASN A 1 93 ? 14.174 16.291 -4.192 1.00 68.12 93 ASN A N 1
ATOM 761 C CA . ASN A 1 93 ? 15.245 16.494 -3.194 1.00 68.12 93 ASN A CA 1
ATOM 762 C C . ASN A 1 93 ? 14.785 16.999 -1.801 1.00 68.12 93 ASN A C 1
ATOM 764 O O . ASN A 1 93 ? 15.434 16.728 -0.794 1.00 68.12 93 ASN A O 1
ATOM 768 N N . ALA A 1 94 ? 13.660 17.715 -1.713 1.00 61.28 94 ALA A N 1
ATOM 769 C CA . ALA A 1 94 ? 13.115 18.238 -0.454 1.00 61.28 94 ALA A CA 1
ATOM 770 C C . ALA A 1 94 ? 11.779 17.595 -0.034 1.00 61.28 94 ALA A C 1
ATOM 772 O O . ALA A 1 94 ? 11.136 18.058 0.908 1.00 61.28 94 ALA A O 1
ATOM 773 N N . GLU A 1 95 ? 11.341 16.545 -0.722 1.00 73.50 95 GLU A N 1
ATOM 774 C CA . GLU A 1 95 ? 9.982 16.025 -0.617 1.00 73.50 95 GLU A CA 1
ATOM 775 C C . GLU A 1 95 ? 9.896 14.721 0.188 1.00 73.50 95 GLU A C 1
ATOM 777 O O . GLU A 1 95 ? 10.874 14.201 0.735 1.00 73.50 95 GLU A O 1
ATOM 782 N N . VAL A 1 96 ? 8.676 14.209 0.343 1.00 74.88 96 VAL A N 1
ATOM 783 C CA . VAL A 1 96 ? 8.389 13.056 1.205 1.00 74.88 96 VAL A CA 1
ATOM 784 C C . VAL A 1 96 ? 9.130 11.796 0.770 1.00 74.88 96 VAL A C 1
ATOM 786 O O . VAL A 1 96 ? 9.586 11.045 1.631 1.00 74.88 96 VAL A O 1
ATOM 789 N N . LEU A 1 97 ? 9.318 11.581 -0.534 1.00 81.12 97 LEU A N 1
ATOM 790 C CA . LEU A 1 97 ? 9.985 10.383 -1.045 1.00 81.12 97 LEU A CA 1
ATOM 791 C C . LEU A 1 97 ? 11.494 10.345 -0.742 1.00 81.12 97 LEU A C 1
ATOM 793 O O . LEU A 1 97 ? 12.102 9.277 -0.813 1.00 81.12 97 LEU A O 1
ATOM 797 N N . MET A 1 98 ? 12.086 11.480 -0.352 1.00 81.19 98 MET A N 1
ATOM 798 C CA . MET A 1 98 ? 13.498 11.583 0.034 1.00 81.19 98 MET A CA 1
ATOM 799 C C . MET A 1 98 ? 13.725 11.547 1.548 1.00 81.19 98 MET A C 1
ATOM 801 O O . MET A 1 98 ? 14.800 11.146 1.996 1.00 81.19 98 MET A O 1
ATOM 805 N N . ASN A 1 99 ? 12.723 11.944 2.337 1.00 85.06 99 ASN A N 1
ATOM 806 C CA . ASN A 1 99 ?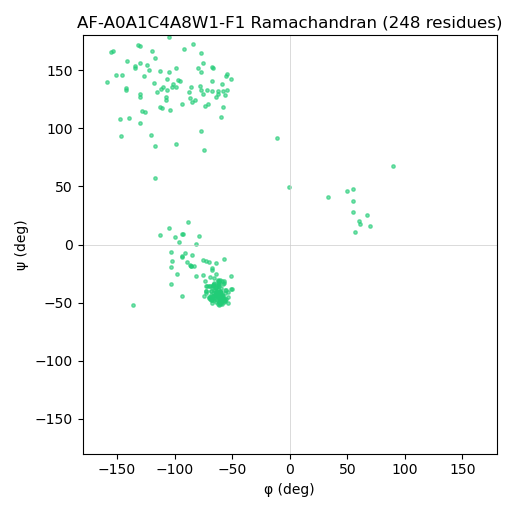 12.869 12.152 3.781 1.00 85.06 99 ASN A CA 1
ATOM 807 C C . ASN A 1 99 ? 12.296 11.023 4.647 1.00 85.06 99 ASN A C 1
ATOM 809 O O . ASN A 1 99 ? 12.596 10.951 5.840 1.00 85.06 99 ASN A O 1
ATOM 813 N N . PHE A 1 100 ? 11.486 10.139 4.067 1.00 90.06 100 PHE A N 1
ATOM 814 C CA . PHE A 1 100 ? 10.841 9.040 4.780 1.00 90.06 100 PHE A CA 1
ATOM 815 C C . PHE A 1 100 ? 11.173 7.696 4.125 1.00 90.06 100 PHE A C 1
ATOM 817 O O . PHE A 1 100 ? 11.461 7.648 2.927 1.00 90.06 100 PHE A O 1
ATOM 824 N N . PRO A 1 101 ? 11.126 6.582 4.881 1.00 93.38 101 PRO A N 1
ATOM 825 C CA . PRO A 1 101 ? 11.128 5.254 4.292 1.00 93.38 101 PRO A CA 1
ATOM 826 C C . PRO A 1 101 ? 10.067 5.131 3.200 1.00 93.38 101 PRO A C 1
ATOM 828 O O . PRO A 1 101 ? 8.966 5.659 3.329 1.00 93.38 101 PRO A O 1
ATOM 831 N N . THR A 1 102 ? 10.397 4.406 2.141 1.00 94.88 102 THR A N 1
ATOM 832 C CA . THR A 1 102 ? 9.544 4.220 0.964 1.00 94.88 102 THR A CA 1
ATOM 833 C C . THR A 1 102 ? 9.278 2.742 0.734 1.00 94.88 102 THR A C 1
ATOM 835 O O . THR A 1 102 ? 10.095 1.883 1.072 1.00 94.88 102 THR A O 1
ATOM 838 N N . LEU A 1 103 ? 8.119 2.456 0.154 1.00 96.19 103 LEU A N 1
ATOM 839 C CA . LEU A 1 103 ? 7.822 1.193 -0.508 1.00 96.19 103 LEU A CA 1
ATOM 840 C C . LEU A 1 103 ? 8.103 1.395 -2.000 1.00 96.19 103 LEU A C 1
ATOM 842 O O . LEU A 1 103 ? 7.751 2.436 -2.545 1.00 96.19 103 LEU A O 1
ATOM 846 N N . TYR A 1 104 ? 8.682 0.416 -2.682 1.00 96.19 104 TYR A N 1
ATOM 847 C CA . TYR A 1 104 ? 8.846 0.466 -4.130 1.00 96.19 104 TYR A CA 1
ATOM 848 C C . TYR A 1 104 ? 8.455 -0.846 -4.806 1.00 96.19 104 TYR A C 1
ATOM 850 O O . TYR A 1 104 ? 8.546 -1.925 -4.219 1.00 96.19 104 TYR A O 1
ATOM 858 N N . LEU A 1 105 ? 8.020 -0.738 -6.060 1.00 96.88 105 LEU A N 1
ATOM 859 C CA . LEU A 1 105 ? 7.650 -1.856 -6.918 1.00 96.88 105 LEU A CA 1
ATOM 860 C C . LEU A 1 105 ? 8.385 -1.736 -8.257 1.00 96.88 105 LEU A C 1
ATOM 862 O O . LEU A 1 105 ? 8.124 -0.812 -9.024 1.00 96.88 105 LEU A O 1
ATOM 866 N N . GLY A 1 106 ? 9.271 -2.685 -8.544 1.00 96.69 106 GLY A N 1
ATOM 867 C CA . GLY A 1 106 ? 9.827 -2.903 -9.877 1.00 96.69 106 GLY A CA 1
ATOM 868 C C . GLY A 1 106 ? 8.868 -3.732 -10.719 1.00 96.69 106 GLY A C 1
ATOM 869 O O . GLY A 1 106 ? 8.464 -4.818 -10.294 1.00 96.69 106 GLY A O 1
ATOM 870 N N . VAL A 1 107 ? 8.471 -3.218 -11.884 1.00 96.94 107 VAL A N 1
ATOM 871 C CA . VAL A 1 107 ? 7.530 -3.873 -12.799 1.00 96.94 107 VAL A CA 1
ATOM 872 C C . VAL A 1 107 ? 8.130 -4.003 -14.190 1.00 96.94 107 VAL A C 1
ATOM 874 O O . VAL A 1 107 ? 8.303 -3.022 -14.914 1.00 96.94 107 VAL A O 1
ATOM 877 N N . GLY A 1 108 ? 8.359 -5.248 -14.596 1.00 95.44 108 GLY A N 1
ATOM 878 C CA . GLY A 1 108 ? 8.650 -5.625 -15.976 1.00 95.44 108 GLY A CA 1
ATOM 879 C C . GLY A 1 108 ? 7.399 -6.146 -16.682 1.00 95.44 108 GLY A C 1
ATOM 880 O O . GLY A 1 108 ? 6.503 -6.710 -16.051 1.00 95.44 108 GLY A O 1
ATOM 881 N N . LYS A 1 109 ? 7.327 -5.999 -18.007 1.00 94.50 109 LYS A N 1
ATOM 882 C CA . LYS A 1 109 ? 6.284 -6.620 -18.843 1.00 94.50 109 LYS A CA 1
ATOM 883 C C . LYS A 1 109 ? 6.919 -7.681 -19.723 1.00 94.50 109 LYS A C 1
ATOM 885 O O . LYS A 1 109 ? 7.935 -7.413 -20.344 1.00 94.50 109 LYS A O 1
ATOM 890 N N . GLN A 1 110 ? 6.310 -8.856 -19.793 1.00 92.62 110 GLN A N 1
ATOM 891 C CA . GLN A 1 110 ? 6.791 -9.972 -20.594 1.00 92.62 110 GLN A CA 1
ATOM 892 C C . GLN A 1 110 ? 5.657 -10.525 -21.455 1.00 92.62 110 GLN A C 1
ATOM 894 O O . GLN A 1 110 ? 4.583 -10.888 -20.957 1.00 92.62 110 GLN A O 1
ATOM 899 N N . ARG A 1 111 ? 5.893 -10.621 -22.763 1.00 90.88 111 ARG A N 1
ATOM 900 C CA . ARG A 1 111 ? 4.964 -11.252 -23.698 1.00 90.88 111 ARG A CA 1
ATOM 901 C C . ARG A 1 111 ? 5.188 -12.757 -23.730 1.00 90.88 111 ARG A C 1
ATOM 903 O O . ARG A 1 111 ? 6.254 -13.248 -24.099 1.00 90.88 111 ARG A O 1
ATOM 910 N N . ASN A 1 112 ? 4.138 -13.513 -23.430 1.00 86.00 112 ASN A N 1
ATOM 911 C CA . ASN A 1 112 ? 4.153 -14.950 -23.650 1.00 86.00 112 ASN A CA 1
ATOM 912 C C . ASN A 1 112 ? 4.106 -15.241 -25.160 1.00 86.00 112 ASN A C 1
ATOM 914 O O . ASN A 1 112 ? 3.161 -14.852 -25.845 1.00 86.00 112 ASN A O 1
ATOM 918 N N . LYS A 1 113 ? 5.119 -15.945 -25.674 1.00 82.31 113 LYS A N 1
ATOM 919 C CA . LYS A 1 113 ? 5.266 -16.255 -27.107 1.00 82.31 113 LYS A CA 1
ATOM 920 C C . LYS A 1 113 ? 4.158 -17.155 -27.666 1.00 82.31 113 LYS A C 1
ATOM 922 O O . LYS A 1 113 ? 3.899 -17.103 -28.861 1.00 82.31 113 LYS A O 1
ATOM 927 N N . TYR A 1 114 ? 3.515 -17.964 -26.824 1.00 82.75 114 TYR A N 1
ATOM 928 C CA . TYR A 1 114 ? 2.520 -18.954 -27.242 1.00 82.75 114 TYR A CA 1
ATOM 929 C C . TYR A 1 114 ? 1.094 -18.411 -27.181 1.00 82.75 114 TYR A C 1
ATOM 931 O O . TYR A 1 114 ? 0.311 -18.611 -28.101 1.00 82.75 114 TYR A O 1
ATOM 939 N N . THR A 1 115 ? 0.749 -17.706 -26.103 1.00 86.25 115 THR A N 1
ATOM 940 C CA . THR A 1 115 ? -0.604 -17.157 -25.904 1.00 86.25 115 THR A CA 1
ATOM 941 C C . THR A 1 115 ? -0.739 -15.720 -26.402 1.00 86.25 115 THR A C 1
ATOM 943 O O . THR A 1 115 ? -1.841 -15.177 -26.414 1.00 86.25 115 THR A O 1
ATOM 946 N N . ASN A 1 116 ? 0.379 -15.073 -26.751 1.00 83.56 116 ASN A N 1
ATOM 947 C CA . ASN A 1 116 ? 0.490 -13.644 -27.049 1.00 83.56 116 ASN A CA 1
ATOM 948 C C . ASN A 1 116 ? -0.001 -12.717 -25.912 1.00 83.56 116 ASN A C 1
ATOM 950 O O . ASN A 1 116 ? -0.127 -11.505 -26.100 1.00 83.56 116 ASN A O 1
ATOM 954 N N . SER A 1 117 ? -0.266 -13.269 -24.721 1.00 88.94 117 SER A N 1
ATOM 955 C CA . SER A 1 117 ? -0.703 -12.507 -23.554 1.00 88.94 117 SER A CA 1
ATOM 956 C C . SER A 1 117 ? 0.484 -11.807 -22.906 1.00 88.94 117 SER A C 1
ATOM 958 O O . SER A 1 117 ? 1.528 -12.429 -22.697 1.00 88.94 117 SER A O 1
ATOM 960 N N . ILE A 1 118 ? 0.303 -10.548 -22.522 1.00 91.56 118 ILE A N 1
ATOM 961 C CA . ILE A 1 118 ? 1.290 -9.804 -21.739 1.00 91.56 118 ILE A CA 1
ATOM 962 C C . ILE A 1 118 ? 1.029 -10.089 -20.260 1.00 91.56 118 ILE A C 1
ATOM 964 O O . ILE A 1 118 ? -0.094 -9.918 -19.781 1.00 91.56 118 ILE A O 1
ATOM 968 N N . LYS A 1 119 ? 2.062 -10.537 -19.552 1.00 93.56 119 LYS A N 1
ATOM 969 C CA . LYS A 1 119 ? 2.074 -10.667 -18.093 1.00 93.56 119 LYS A CA 1
ATOM 970 C C . LYS A 1 119 ? 3.137 -9.751 -17.508 1.00 93.56 119 LYS A C 1
ATOM 972 O O . LYS A 1 119 ? 4.034 -9.293 -18.212 1.00 93.56 119 LYS A O 1
ATOM 977 N N . GLN A 1 120 ? 3.007 -9.463 -16.226 1.00 95.31 120 GLN A N 1
ATOM 978 C CA . GLN A 1 120 ? 3.929 -8.622 -15.485 1.00 95.31 120 GLN A CA 1
ATOM 979 C C . GLN A 1 120 ? 4.826 -9.459 -14.573 1.00 95.31 120 GLN A C 1
ATOM 981 O O . GLN A 1 120 ? 4.429 -10.505 -14.053 1.00 95.31 120 GLN A O 1
ATOM 986 N N . LEU A 1 121 ? 6.040 -8.965 -14.387 1.00 94.62 121 LEU A N 1
ATOM 987 C CA . LEU A 1 121 ? 7.042 -9.450 -13.451 1.00 94.62 121 LEU A CA 1
ATOM 988 C C . LEU A 1 121 ? 7.167 -8.400 -12.349 1.00 94.62 121 LEU A C 1
ATOM 990 O O . LEU A 1 121 ? 7.194 -7.213 -12.669 1.00 94.62 121 LEU A O 1
ATOM 994 N N . ALA A 1 122 ? 7.220 -8.818 -11.086 1.00 95.38 122 ALA A N 1
ATOM 995 C CA . ALA A 1 122 ? 7.277 -7.893 -9.955 1.00 95.38 122 ALA A CA 1
ATOM 996 C C . ALA A 1 122 ? 8.441 -8.161 -9.003 1.00 95.38 122 ALA A C 1
ATOM 998 O O . ALA A 1 122 ? 8.771 -9.310 -8.699 1.00 95.38 122 ALA A O 1
ATOM 999 N N . TYR A 1 123 ? 8.991 -7.082 -8.461 1.00 95.12 123 TYR A N 1
ATOM 1000 C CA . TYR A 1 123 ? 9.800 -7.074 -7.249 1.00 95.12 123 TYR A CA 1
ATOM 1001 C C . TYR A 1 123 ? 9.251 -5.987 -6.337 1.00 95.12 123 TYR A C 1
ATOM 1003 O O . TYR A 1 123 ? 9.070 -4.855 -6.773 1.00 95.12 123 TYR A O 1
ATOM 1011 N N . VAL A 1 124 ? 8.997 -6.319 -5.082 1.00 95.31 124 VAL A N 1
ATOM 1012 C CA . VAL A 1 124 ? 8.545 -5.372 -4.059 1.00 95.31 124 VAL A CA 1
ATOM 1013 C C . VAL A 1 124 ? 9.714 -5.114 -3.118 1.00 95.31 124 VAL A C 1
ATOM 1015 O O . VAL A 1 124 ? 10.470 -6.029 -2.826 1.00 95.31 124 VAL A O 1
ATOM 1018 N N . GLY A 1 125 ? 9.907 -3.905 -2.621 1.00 93.69 125 GLY A N 1
ATOM 1019 C CA . GLY A 1 125 ? 10.910 -3.682 -1.586 1.00 93.69 125 GLY A CA 1
ATOM 1020 C C . GLY A 1 125 ? 10.610 -2.467 -0.737 1.00 93.69 125 GLY A C 1
ATOM 1021 O O . GLY A 1 125 ? 9.791 -1.625 -1.097 1.00 93.69 125 GLY A O 1
ATOM 1022 N N . GLU A 1 126 ? 11.303 -2.371 0.390 1.00 93.75 126 GLU A N 1
ATOM 1023 C CA . GLU A 1 126 ? 11.346 -1.164 1.208 1.00 93.75 126 GLU A CA 1
ATOM 1024 C C . GLU A 1 126 ? 12.743 -0.547 1.199 1.00 93.75 126 GLU A C 1
ATOM 1026 O O . GLU A 1 126 ? 13.755 -1.243 1.055 1.00 93.75 126 GLU A O 1
ATOM 1031 N N . ALA A 1 127 ? 12.805 0.776 1.321 1.00 92.94 127 ALA A N 1
ATOM 1032 C CA . ALA A 1 127 ? 14.063 1.489 1.429 1.00 92.94 127 ALA A CA 1
ATOM 1033 C C . ALA A 1 127 ? 13.961 2.662 2.400 1.00 92.94 127 ALA A C 1
ATOM 1035 O O . ALA A 1 127 ? 13.103 3.530 2.260 1.00 92.94 127 ALA A O 1
ATOM 1036 N N . SER A 1 128 ? 14.937 2.779 3.304 1.00 91.56 128 SER A N 1
ATOM 1037 C CA . SER A 1 128 ? 15.145 4.008 4.082 1.00 91.56 128 SER A CA 1
ATOM 1038 C C . SER A 1 128 ? 15.623 5.185 3.222 1.00 91.56 128 SER A C 1
ATOM 1040 O O . SER A 1 128 ? 15.529 6.329 3.640 1.00 91.56 128 SER A O 1
ATOM 1042 N N . SER A 1 129 ? 16.216 4.899 2.060 1.00 92.88 129 SER A N 1
ATOM 1043 C CA . SER A 1 129 ? 16.614 5.877 1.046 1.00 92.88 129 SER A CA 1
ATOM 1044 C C . SER A 1 129 ? 16.481 5.218 -0.318 1.00 92.88 129 SER A C 1
ATOM 1046 O O . SER A 1 129 ? 17.278 4.337 -0.661 1.00 92.88 129 SER A O 1
ATOM 1048 N N . ILE A 1 130 ? 15.469 5.627 -1.083 1.00 94.69 130 ILE A N 1
ATOM 1049 C CA . ILE A 1 130 ? 15.169 5.007 -2.375 1.00 94.69 130 ILE A CA 1
ATOM 1050 C C . ILE A 1 130 ? 16.290 5.225 -3.391 1.00 94.69 130 ILE A C 1
ATOM 1052 O O . ILE A 1 130 ? 16.671 4.291 -4.090 1.00 94.69 130 ILE A O 1
ATOM 1056 N N . VAL A 1 131 ? 16.901 6.411 -3.407 1.00 94.81 131 VAL A N 1
ATOM 1057 C CA . VAL A 1 131 ? 18.024 6.733 -4.297 1.00 94.81 131 VAL A CA 1
ATOM 1058 C C . VAL A 1 131 ? 19.216 5.828 -4.020 1.00 94.81 131 VAL A C 1
ATOM 1060 O O . VAL A 1 131 ? 19.732 5.183 -4.936 1.00 94.81 131 VAL A O 1
ATOM 1063 N N . ARG A 1 132 ? 19.656 5.734 -2.756 1.00 94.44 132 ARG A N 1
ATOM 1064 C CA . ARG A 1 132 ? 20.795 4.876 -2.404 1.00 94.44 132 ARG A CA 1
ATOM 1065 C C . ARG A 1 132 ? 20.490 3.421 -2.747 1.00 94.44 132 ARG A C 1
ATOM 1067 O O . ARG A 1 132 ? 21.298 2.775 -3.407 1.00 94.44 132 ARG A O 1
ATOM 1074 N N . ARG A 1 133 ? 19.306 2.934 -2.363 1.00 94.75 133 ARG A N 1
ATOM 1075 C CA . ARG A 1 133 ? 18.896 1.543 -2.579 1.00 94.75 133 ARG A CA 1
ATOM 1076 C C . ARG A 1 133 ? 18.804 1.178 -4.060 1.00 94.75 133 ARG A C 1
ATOM 1078 O O . ARG A 1 133 ? 19.269 0.118 -4.461 1.00 94.75 133 ARG A O 1
ATOM 1085 N N . THR A 1 134 ? 18.264 2.071 -4.882 1.00 95.12 134 THR A N 1
ATOM 1086 C CA . THR A 1 134 ? 18.173 1.882 -6.337 1.00 95.12 134 THR A CA 1
ATOM 1087 C C . THR A 1 134 ? 19.564 1.814 -6.966 1.00 95.12 134 THR A C 1
ATOM 1089 O O . THR A 1 134 ? 19.830 0.916 -7.760 1.00 95.12 134 THR A O 1
ATOM 1092 N N . ASN A 1 135 ? 20.488 2.696 -6.562 1.00 95.69 135 ASN A N 1
ATOM 1093 C CA . ASN A 1 135 ? 21.880 2.642 -7.018 1.00 95.69 135 ASN A CA 1
ATOM 1094 C C . ASN A 1 135 ? 22.602 1.360 -6.558 1.00 95.69 135 ASN A C 1
ATOM 1096 O O . ASN A 1 135 ? 23.391 0.807 -7.320 1.00 95.69 135 ASN A O 1
ATOM 1100 N N . GLU A 1 136 ? 22.345 0.867 -5.342 1.00 95.25 136 GLU A N 1
ATOM 1101 C CA . GLU A 1 136 ? 22.868 -0.429 -4.875 1.00 95.25 136 GLU A CA 1
ATOM 1102 C C . GLU A 1 136 ? 22.399 -1.574 -5.783 1.00 95.25 136 GLU A C 1
ATOM 1104 O O . GLU A 1 136 ? 23.228 -2.368 -6.226 1.00 95.25 136 GLU A O 1
ATOM 1109 N N . HIS A 1 137 ? 21.100 -1.627 -6.108 1.00 94.75 137 HIS A N 1
ATOM 1110 C CA . HIS A 1 137 ? 20.561 -2.629 -7.028 1.00 94.75 137 HIS A CA 1
ATOM 1111 C C . HIS A 1 137 ? 21.209 -2.524 -8.415 1.00 94.75 137 HIS A C 1
ATOM 1113 O O . HIS A 1 137 ? 21.745 -3.512 -8.906 1.00 94.75 137 HIS A O 1
ATOM 1119 N N . LEU A 1 138 ? 21.255 -1.328 -9.016 1.00 94.06 138 LEU A N 1
ATOM 1120 C CA . LEU A 1 138 ? 21.806 -1.122 -10.365 1.00 94.06 138 LEU A CA 1
ATOM 1121 C C . LEU A 1 138 ? 23.279 -1.547 -10.496 1.00 94.06 138 LEU A C 1
ATOM 1123 O O . LEU A 1 138 ? 23.697 -1.983 -11.566 1.00 94.06 138 LEU A O 1
ATOM 1127 N N . ASN A 1 139 ? 24.065 -1.432 -9.422 1.00 93.81 139 ASN A N 1
ATOM 1128 C CA . ASN A 1 139 ? 25.489 -1.780 -9.417 1.00 93.81 139 ASN A CA 1
ATOM 1129 C C . ASN A 1 139 ? 25.770 -3.240 -9.012 1.00 93.81 139 ASN A C 1
ATOM 1131 O O . ASN A 1 139 ? 26.917 -3.686 -9.080 1.00 93.81 139 ASN A O 1
ATOM 1135 N N . ALA A 1 140 ? 24.758 -3.988 -8.570 1.00 92.88 140 ALA A N 1
ATOM 1136 C CA . ALA A 1 140 ? 24.914 -5.365 -8.124 1.00 92.88 140 ALA A CA 1
ATOM 1137 C C . ALA A 1 140 ? 24.789 -6.362 -9.292 1.00 92.88 140 ALA A C 1
ATOM 1139 O O . ALA A 1 140 ? 23.843 -6.329 -10.078 1.00 92.88 140 ALA A O 1
ATOM 1140 N N . SER A 1 141 ? 25.741 -7.296 -9.385 1.00 83.69 141 SER A N 1
ATOM 1141 C CA . SER A 1 141 ? 25.823 -8.273 -10.483 1.00 83.69 141 SER A CA 1
ATOM 1142 C C . SER A 1 141 ? 24.759 -9.374 -10.423 1.00 83.69 141 SER A C 1
ATOM 1144 O O . SER A 1 141 ? 24.261 -9.791 -11.462 1.00 83.69 141 SER A O 1
ATOM 1146 N N . ASN A 1 142 ? 24.389 -9.826 -9.221 1.00 85.56 142 ASN A N 1
ATOM 1147 C CA . ASN A 1 142 ? 23.406 -10.893 -8.989 1.00 85.56 142 ASN A CA 1
ATOM 1148 C C . ASN A 1 142 ? 22.196 -10.363 -8.214 1.00 85.56 142 ASN A C 1
ATOM 1150 O O . ASN A 1 142 ? 21.878 -10.837 -7.121 1.00 85.56 142 ASN A O 1
ATOM 1154 N N . ASP A 1 143 ? 21.551 -9.343 -8.770 1.00 91.44 143 ASP A N 1
ATOM 1155 C CA . ASP A 1 143 ? 20.417 -8.683 -8.139 1.00 91.44 143 ASP A CA 1
ATOM 1156 C C . ASP A 1 143 ? 19.066 -9.126 -8.721 1.00 91.44 143 ASP A C 1
ATOM 1158 O O . ASP A 1 143 ? 18.890 -9.288 -9.932 1.00 91.44 143 ASP A O 1
ATOM 1162 N N . LYS A 1 144 ? 18.090 -9.333 -7.833 1.00 89.31 144 LYS A N 1
ATOM 1163 C CA . LYS A 1 144 ? 16.755 -9.828 -8.193 1.00 89.31 144 LYS A CA 1
ATOM 1164 C C . LYS A 1 144 ? 15.934 -8.806 -8.972 1.00 89.31 144 LYS A C 1
ATOM 1166 O O . LYS A 1 144 ? 15.191 -9.218 -9.858 1.00 89.31 144 LYS A O 1
ATOM 1171 N N . LEU A 1 145 ? 16.073 -7.519 -8.653 1.00 89.88 145 LEU A N 1
ATOM 1172 C CA . LEU A 1 145 ? 15.410 -6.433 -9.368 1.00 89.88 145 LEU A CA 1
ATOM 1173 C C . LEU A 1 145 ? 16.008 -6.326 -10.778 1.00 89.88 145 LEU A C 1
ATOM 1175 O O . LEU A 1 145 ? 15.281 -6.443 -11.754 1.00 89.88 145 LEU A O 1
ATOM 1179 N N . ASN A 1 146 ? 17.340 -6.332 -10.911 1.00 89.56 146 ASN A N 1
ATOM 1180 C CA . ASN A 1 146 ? 17.998 -6.380 -12.231 1.00 89.56 146 ASN A CA 1
ATOM 1181 C C . ASN A 1 146 ? 17.589 -7.595 -13.084 1.00 89.56 146 ASN A C 1
ATOM 1183 O O . ASN A 1 146 ? 17.558 -7.513 -14.314 1.00 89.56 146 ASN A O 1
ATOM 1187 N N . THR A 1 147 ? 17.270 -8.727 -12.450 1.00 89.69 147 THR A N 1
ATOM 1188 C CA . THR A 1 147 ? 16.797 -9.922 -13.165 1.00 89.69 147 THR A CA 1
ATOM 1189 C C . THR A 1 147 ? 15.433 -9.681 -13.825 1.00 89.69 147 THR A C 1
ATOM 1191 O O . THR A 1 147 ? 15.193 -10.194 -14.915 1.00 89.69 147 THR A O 1
ATOM 1194 N N . ILE A 1 148 ? 14.552 -8.868 -13.225 1.00 90.56 148 ILE A N 1
ATOM 1195 C CA . ILE A 1 148 ? 13.273 -8.486 -13.845 1.00 90.56 148 ILE A CA 1
ATOM 1196 C C . ILE A 1 148 ? 13.520 -7.741 -15.138 1.00 90.56 148 ILE A C 1
ATOM 1198 O O . ILE A 1 148 ? 12.938 -8.107 -16.158 1.00 90.56 148 ILE A O 1
ATOM 1202 N N . LYS A 1 149 ? 14.399 -6.736 -15.108 1.00 87.56 149 LYS A N 1
ATOM 1203 C CA . LYS A 1 149 ? 14.779 -5.999 -16.308 1.00 87.56 149 LYS A CA 1
ATOM 1204 C C . LYS A 1 149 ? 15.259 -6.933 -17.411 1.00 87.56 149 LYS A C 1
ATOM 1206 O O . LYS A 1 149 ? 14.817 -6.778 -18.538 1.00 87.56 149 LYS A O 1
ATOM 1211 N N . ALA A 1 150 ? 16.110 -7.909 -17.096 1.00 87.06 150 ALA A N 1
ATOM 1212 C CA . ALA A 1 150 ? 16.622 -8.867 -18.078 1.00 87.06 150 ALA A CA 1
ATOM 1213 C C . ALA A 1 150 ? 15.540 -9.810 -18.645 1.00 87.06 150 ALA A C 1
ATOM 1215 O O . ALA A 1 150 ? 15.589 -10.167 -19.821 1.00 87.06 150 ALA A O 1
ATOM 1216 N N . ASP A 1 151 ? 14.566 -10.208 -17.824 1.00 88.19 151 ASP A N 1
ATOM 1217 C CA . ASP A 1 151 ? 13.476 -11.103 -18.231 1.00 88.19 151 ASP A CA 1
ATOM 1218 C C . ASP A 1 151 ? 12.321 -10.363 -18.942 1.00 88.19 151 ASP A C 1
ATOM 1220 O O . ASP A 1 151 ? 11.497 -10.993 -19.617 1.00 88.19 151 ASP A O 1
ATOM 1224 N N . ALA A 1 152 ? 12.239 -9.040 -18.785 1.00 89.81 152 ALA A N 1
ATOM 1225 C CA . ALA A 1 152 ? 11.213 -8.190 -19.372 1.00 89.81 152 ALA A CA 1
ATOM 1226 C C . ALA A 1 152 ? 11.479 -7.863 -20.851 1.00 89.81 152 ALA A C 1
ATOM 1228 O O . ALA A 1 152 ? 12.611 -7.753 -21.326 1.00 89.81 152 ALA A O 1
ATOM 1229 N N . ASP A 1 153 ? 10.398 -7.631 -21.591 1.00 86.81 153 ASP A N 1
ATOM 1230 C CA . ASP A 1 153 ? 10.446 -7.248 -22.995 1.00 86.81 153 ASP A CA 1
ATOM 1231 C C . ASP A 1 153 ? 11.253 -5.948 -23.171 1.00 86.81 153 ASP A C 1
ATOM 1233 O O . ASP A 1 153 ? 11.013 -4.936 -22.507 1.00 86.81 153 ASP A O 1
ATOM 1237 N N . ASN A 1 154 ? 12.175 -5.950 -24.139 1.00 87.81 154 ASN A N 1
ATOM 1238 C CA . ASN A 1 154 ? 13.057 -4.821 -24.469 1.00 87.81 154 ASN A CA 1
ATOM 1239 C C . ASN A 1 154 ? 13.971 -4.354 -23.324 1.00 87.81 154 ASN A C 1
ATOM 1241 O O . ASN A 1 154 ? 14.446 -3.218 -23.364 1.00 87.81 154 ASN A O 1
ATOM 1245 N N . ASN A 1 155 ? 14.214 -5.193 -22.316 1.00 87.38 155 ASN A N 1
ATOM 1246 C CA . ASN A 1 155 ? 14.971 -4.827 -21.123 1.00 87.38 155 ASN A CA 1
ATOM 1247 C C . ASN A 1 155 ? 14.411 -3.583 -20.407 1.00 87.38 155 ASN A C 1
ATOM 1249 O O . ASN A 1 155 ? 15.174 -2.724 -19.953 1.00 87.38 155 ASN A O 1
ATOM 1253 N N . LYS A 1 156 ? 13.078 -3.446 -20.369 1.00 88.31 156 LYS A N 1
ATOM 1254 C CA . LYS A 1 156 ? 12.386 -2.311 -19.745 1.00 88.31 156 LYS A CA 1
ATOM 1255 C C . LYS A 1 156 ? 11.729 -2.707 -18.434 1.00 88.31 156 LYS A C 1
ATOM 1257 O O . LYS A 1 156 ? 10.988 -3.685 -18.367 1.00 88.31 156 LYS A O 1
ATOM 1262 N N . GLU A 1 157 ? 11.949 -1.875 -17.430 1.00 92.00 157 GLU A N 1
ATOM 1263 C CA . GLU A 1 157 ? 11.378 -2.015 -16.102 1.00 92.00 157 GLU A CA 1
ATOM 1264 C C . GLU A 1 157 ? 11.026 -0.632 -15.558 1.00 92.00 157 GLU A C 1
ATOM 1266 O O . GLU A 1 157 ? 11.813 0.308 -15.665 1.00 92.00 157 GLU A O 1
ATOM 1271 N N . THR A 1 158 ? 9.836 -0.525 -14.982 1.00 96.38 158 THR A N 1
ATOM 1272 C CA . THR A 1 158 ? 9.341 0.688 -14.336 1.00 96.38 158 THR A CA 1
ATOM 1273 C C . THR A 1 158 ? 9.463 0.533 -12.827 1.00 96.38 158 THR A C 1
ATOM 1275 O O . THR A 1 158 ? 9.088 -0.508 -12.288 1.00 96.38 158 THR A O 1
ATOM 1278 N N . LEU A 1 159 ? 9.944 1.567 -12.143 1.00 96.88 159 LEU A N 1
ATOM 1279 C CA . LEU A 1 159 ? 9.988 1.633 -10.690 1.00 96.88 159 LEU A CA 1
ATOM 1280 C C . LEU A 1 159 ? 8.875 2.563 -10.194 1.00 96.88 159 LEU A C 1
ATOM 1282 O O . LEU A 1 159 ? 8.892 3.762 -10.463 1.00 96.88 159 LEU A O 1
ATOM 1286 N N . TYR A 1 160 ? 7.918 2.007 -9.456 1.00 97.56 160 TYR A N 1
ATOM 1287 C CA . TYR A 1 160 ? 6.905 2.775 -8.735 1.00 97.56 160 TYR A CA 1
ATOM 1288 C C . TYR A 1 160 ? 7.386 3.010 -7.307 1.00 97.56 160 TYR A C 1
ATOM 1290 O O . TYR A 1 160 ? 7.631 2.042 -6.589 1.00 97.56 160 TYR A O 1
ATOM 1298 N N . ILE A 1 161 ? 7.512 4.267 -6.889 1.00 96.38 161 ILE A N 1
ATOM 1299 C CA . ILE A 1 161 ? 7.997 4.655 -5.561 1.00 96.38 161 ILE A CA 1
ATOM 1300 C C . ILE A 1 161 ? 6.832 5.245 -4.778 1.00 96.38 161 ILE A C 1
ATOM 1302 O O . ILE A 1 161 ? 6.270 6.267 -5.159 1.00 96.38 161 ILE A O 1
ATOM 1306 N N . VAL A 1 162 ? 6.479 4.600 -3.673 1.00 95.50 162 VAL A N 1
ATOM 1307 C CA . VAL A 1 162 ? 5.390 4.987 -2.782 1.00 95.50 162 VAL A CA 1
ATOM 1308 C C . VAL A 1 162 ? 5.971 5.546 -1.492 1.00 95.50 162 VAL A C 1
ATOM 1310 O O . VAL A 1 162 ? 6.747 4.878 -0.801 1.00 95.50 162 VAL A O 1
ATOM 1313 N N . GLY A 1 163 ? 5.545 6.746 -1.120 1.00 92.75 163 GLY A N 1
ATOM 1314 C CA . GLY A 1 163 ? 5.932 7.360 0.143 1.00 92.75 163 GLY A CA 1
ATOM 1315 C C . GLY A 1 163 ? 4.804 8.125 0.793 1.00 92.75 163 GLY A C 1
ATOM 1316 O O . GLY A 1 163 ? 3.839 8.539 0.156 1.00 92.75 163 GLY A O 1
ATOM 1317 N N . HIS A 1 164 ? 4.958 8.300 2.096 1.00 91.38 164 HIS A N 1
ATOM 1318 C CA . HIS A 1 164 ? 4.086 9.102 2.932 1.00 91.38 164 HIS A CA 1
ATOM 1319 C C . HIS A 1 164 ? 4.915 9.647 4.091 1.00 91.38 164 HIS A C 1
ATOM 1321 O O . HIS A 1 164 ? 5.768 8.945 4.631 1.00 91.38 164 HIS A O 1
ATOM 1327 N N . SER A 1 165 ? 4.602 10.854 4.555 1.00 89.38 165 SER A N 1
ATOM 1328 C CA . SER A 1 165 ? 5.215 11.486 5.737 1.00 89.38 165 SER A CA 1
ATOM 1329 C C . SER A 1 165 ? 5.096 10.684 7.047 1.00 89.38 165 SER A C 1
ATOM 1331 O O . SER A 1 165 ? 5.745 11.005 8.037 1.00 89.38 1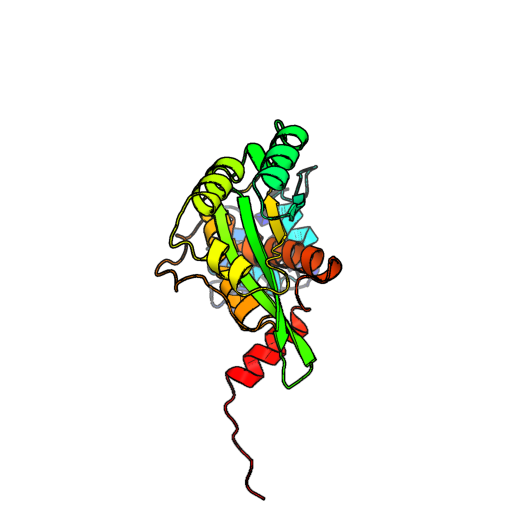65 SER A O 1
ATOM 1333 N N . LYS A 1 166 ? 4.262 9.637 7.079 1.00 88.06 166 LYS A N 1
ATOM 1334 C CA . LYS A 1 166 ? 4.058 8.760 8.241 1.00 88.06 166 LYS A CA 1
ATOM 1335 C C . LYS A 1 166 ? 4.762 7.422 8.116 1.00 88.06 166 LYS A C 1
ATOM 1337 O O . LYS A 1 166 ? 4.778 6.651 9.078 1.00 88.06 166 LYS A O 1
ATOM 1342 N N . PHE A 1 167 ? 5.348 7.139 6.953 1.00 91.25 167 PHE A N 1
ATOM 1343 C CA . PHE A 1 167 ? 6.073 5.900 6.762 1.00 91.25 167 PHE A CA 1
ATOM 1344 C C . PHE A 1 167 ? 7.254 5.846 7.722 1.00 91.25 167 PHE A C 1
ATOM 1346 O O . PHE A 1 167 ? 8.040 6.776 7.881 1.00 91.25 167 PHE A O 1
ATOM 1353 N N . ASN A 1 168 ? 7.350 4.706 8.382 1.00 89.75 168 ASN A N 1
ATOM 1354 C CA . ASN A 1 168 ? 8.483 4.285 9.175 1.00 89.75 168 ASN A CA 1
ATOM 1355 C C . ASN A 1 168 ? 8.841 2.863 8.736 1.00 89.75 168 ASN A C 1
ATOM 1357 O O . ASN A 1 168 ? 8.084 2.223 8.005 1.00 89.75 168 ASN A O 1
ATOM 1361 N N . LYS A 1 169 ? 9.978 2.347 9.202 1.00 88.31 169 LYS A N 1
ATOM 1362 C CA . LYS A 1 169 ? 10.468 1.034 8.770 1.00 88.31 169 LYS A CA 1
ATOM 1363 C C . LYS A 1 169 ? 9.459 -0.099 9.007 1.00 88.31 169 LYS A C 1
ATOM 1365 O O . LYS A 1 169 ? 9.277 -0.953 8.149 1.00 88.31 169 LYS A O 1
ATOM 1370 N N . SER A 1 170 ? 8.784 -0.114 10.156 1.00 88.31 170 SER A N 1
ATOM 1371 C CA . SER A 1 170 ? 7.798 -1.158 10.465 1.00 88.31 170 SER A CA 1
ATOM 1372 C C . SER A 1 170 ? 6.578 -1.090 9.546 1.00 88.31 170 SER A C 1
ATOM 1374 O O . SER A 1 170 ? 6.030 -2.133 9.188 1.00 88.31 170 SER A O 1
ATOM 1376 N N . ALA A 1 171 ? 6.177 0.122 9.156 1.00 88.56 171 ALA A N 1
ATOM 1377 C CA . ALA A 1 171 ? 5.085 0.359 8.223 1.00 88.56 171 ALA A CA 1
ATOM 1378 C C . ALA A 1 171 ? 5.436 -0.061 6.790 1.00 88.56 171 ALA A C 1
ATOM 1380 O O . ALA A 1 171 ? 4.638 -0.747 6.155 1.00 88.56 171 ALA A O 1
ATOM 1381 N N . THR A 1 172 ? 6.622 0.293 6.285 1.00 92.44 172 THR A N 1
ATOM 1382 C CA . THR A 1 172 ? 7.035 -0.090 4.925 1.00 92.44 172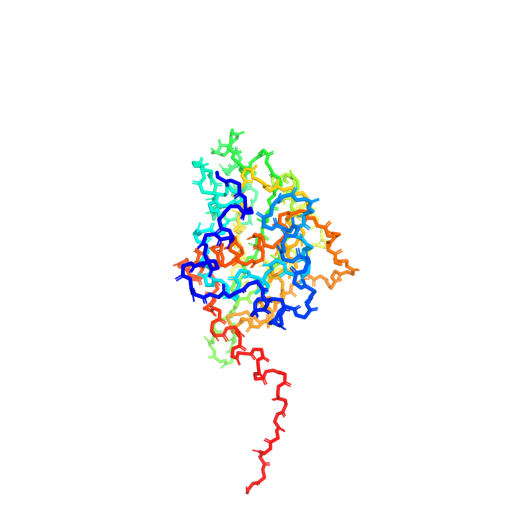 THR A CA 1
ATOM 1383 C C . THR A 1 172 ? 7.254 -1.594 4.791 1.00 92.44 172 THR A C 1
ATOM 1385 O O . THR A 1 172 ? 6.843 -2.156 3.783 1.00 92.44 172 THR A O 1
ATOM 1388 N N . LEU A 1 173 ? 7.780 -2.266 5.822 1.00 90.25 173 LEU A N 1
ATOM 1389 C CA . LEU A 1 173 ? 7.872 -3.734 5.870 1.00 90.25 173 LEU A CA 1
ATOM 1390 C C . LEU A 1 173 ? 6.495 -4.415 5.867 1.00 90.25 173 LEU A C 1
ATOM 1392 O O . LEU A 1 173 ? 6.300 -5.442 5.220 1.00 90.25 173 LEU A O 1
ATOM 1396 N N . GLU A 1 174 ? 5.527 -3.858 6.599 1.00 89.81 174 GLU A N 1
ATOM 1397 C CA . GLU A 1 174 ? 4.156 -4.373 6.601 1.00 89.81 174 GLU A CA 1
ATOM 1398 C C . GLU A 1 174 ? 3.512 -4.217 5.217 1.00 89.81 174 GLU A C 1
ATOM 1400 O O . GLU A 1 174 ? 2.938 -5.174 4.700 1.00 89.81 174 GLU A O 1
ATOM 1405 N N . LEU A 1 175 ? 3.655 -3.043 4.594 1.00 92.88 175 LEU A N 1
ATOM 1406 C CA . LEU A 1 175 ? 3.161 -2.797 3.241 1.00 92.88 175 LEU A CA 1
ATOM 1407 C C . LEU A 1 175 ? 3.852 -3.698 2.209 1.00 92.88 175 LEU A C 1
ATOM 1409 O O . LEU A 1 175 ? 3.162 -4.272 1.375 1.00 92.88 175 LEU A O 1
ATOM 1413 N N . GLU A 1 176 ? 5.175 -3.875 2.281 1.00 93.44 176 GLU A N 1
ATOM 1414 C CA . GLU A 1 176 ? 5.931 -4.777 1.400 1.00 93.44 176 GLU A CA 1
ATOM 1415 C C . GLU A 1 176 ? 5.336 -6.189 1.429 1.00 93.44 176 GLU A C 1
ATOM 1417 O O . GLU A 1 176 ? 5.022 -6.752 0.378 1.00 93.44 176 GLU A O 1
ATOM 1422 N N . GLN A 1 177 ? 5.113 -6.738 2.627 1.00 89.19 177 GLN A N 1
ATOM 1423 C CA . GLN A 1 177 ? 4.532 -8.068 2.790 1.00 89.19 177 GLN A CA 1
ATOM 1424 C C . GLN A 1 177 ? 3.114 -8.143 2.206 1.00 89.19 177 GLN A C 1
ATOM 1426 O O . GLN A 1 177 ? 2.816 -9.058 1.439 1.00 89.19 177 GLN A O 1
ATOM 1431 N N . MET A 1 178 ? 2.258 -7.157 2.497 1.00 90.88 178 MET A N 1
ATOM 1432 C CA . MET A 1 178 ? 0.897 -7.101 1.947 1.00 90.88 178 MET A CA 1
ATOM 1433 C C . MET A 1 178 ? 0.879 -7.025 0.415 1.00 90.88 178 MET A C 1
ATOM 1435 O O . MET A 1 178 ? 0.042 -7.667 -0.228 1.00 90.88 178 MET A O 1
ATOM 1439 N N . PHE A 1 179 ? 1.801 -6.257 -0.174 1.00 94.06 179 PHE A N 1
ATOM 1440 C CA . PHE A 1 179 ? 1.961 -6.164 -1.622 1.00 94.06 179 PHE A CA 1
ATOM 1441 C C . PHE A 1 179 ? 2.417 -7.492 -2.212 1.00 94.06 179 PHE A C 1
ATOM 1443 O O . PHE A 1 179 ? 1.818 -7.943 -3.184 1.00 94.06 179 PHE A O 1
ATOM 1450 N N . MET A 1 180 ? 3.413 -8.151 -1.616 1.00 90.56 180 MET A N 1
ATOM 1451 C CA . MET A 1 180 ? 3.836 -9.476 -2.066 1.00 90.56 180 MET A CA 1
ATOM 1452 C C . MET A 1 180 ? 2.681 -10.479 -2.046 1.00 90.56 180 MET A C 1
ATOM 1454 O O . MET A 1 180 ? 2.431 -11.131 -3.059 1.00 90.56 180 MET A O 1
ATOM 1458 N N . ASP A 1 181 ? 1.941 -10.562 -0.939 1.00 88.06 181 ASP A N 1
ATOM 1459 C CA . ASP A 1 181 ? 0.828 -11.504 -0.791 1.00 88.06 181 ASP A CA 1
ATOM 1460 C C . ASP A 1 181 ? -0.298 -11.227 -1.798 1.00 88.06 181 ASP A C 1
ATOM 1462 O O . ASP A 1 181 ? -0.842 -12.149 -2.408 1.00 88.06 181 ASP A O 1
ATOM 1466 N N . SER A 1 182 ? -0.619 -9.952 -2.025 1.00 91.25 182 SER A N 1
ATOM 1467 C CA . SER A 1 182 ? -1.690 -9.557 -2.947 1.00 91.25 182 SER A CA 1
ATOM 1468 C C . SER A 1 182 ? -1.298 -9.757 -4.410 1.00 91.25 182 SER A C 1
ATOM 1470 O O . SER A 1 182 ? -2.099 -10.248 -5.206 1.00 91.25 182 SER A O 1
ATOM 1472 N N . LEU A 1 183 ? -0.052 -9.443 -4.774 1.00 92.75 183 LEU A N 1
ATOM 1473 C CA . LEU A 1 183 ? 0.460 -9.626 -6.132 1.00 92.75 183 LEU A CA 1
ATOM 1474 C C . LEU A 1 183 ? 0.539 -11.106 -6.530 1.00 92.75 183 LEU A C 1
ATOM 1476 O O . LEU A 1 183 ? 0.386 -11.411 -7.710 1.00 92.75 183 LEU A O 1
ATOM 1480 N N . LEU A 1 184 ? 0.725 -12.035 -5.579 1.00 88.81 184 LEU A N 1
ATOM 1481 C CA . LEU A 1 184 ? 0.678 -13.478 -5.864 1.00 88.81 184 LEU A CA 1
ATOM 1482 C C . LEU A 1 184 ? -0.701 -13.916 -6.373 1.00 88.81 184 LEU A C 1
ATOM 1484 O O . LEU A 1 184 ? -0.801 -14.862 -7.154 1.00 88.81 184 LEU A O 1
ATOM 1488 N N . GLY A 1 185 ? -1.758 -13.237 -5.925 1.00 89.06 185 GLY A N 1
ATOM 1489 C CA . GLY A 1 185 ? -3.123 -13.455 -6.387 1.00 89.06 185 GLY A CA 1
ATOM 1490 C C . GLY A 1 185 ? -3.485 -12.680 -7.653 1.00 89.06 185 GLY A C 1
ATOM 1491 O O . GLY A 1 185 ? -4.466 -13.022 -8.312 1.00 89.06 185 GLY A O 1
ATOM 1492 N N . ASP A 1 186 ? -2.737 -11.640 -8.012 1.00 93.94 186 ASP A N 1
ATOM 1493 C CA . ASP A 1 186 ? -3.106 -10.750 -9.108 1.00 93.94 186 ASP A CA 1
ATOM 1494 C C . ASP A 1 186 ? -2.896 -11.425 -10.477 1.00 93.94 186 ASP A C 1
ATOM 1496 O O . ASP A 1 186 ? -1.765 -11.753 -10.849 1.00 93.94 186 ASP A O 1
ATOM 1500 N N . PRO A 1 187 ? -3.957 -11.595 -11.292 1.00 91.81 187 PRO A N 1
ATOM 1501 C CA . PRO A 1 187 ? -3.849 -12.258 -12.585 1.00 91.81 187 PRO A CA 1
ATOM 1502 C C . PRO A 1 187 ? -2.957 -11.520 -13.593 1.00 91.81 187 PRO A C 1
ATOM 1504 O O . PRO A 1 187 ? -2.575 -12.133 -14.594 1.00 91.81 187 PRO A O 1
ATOM 1507 N N . LYS A 1 188 ? -2.617 -10.240 -13.395 1.00 94.31 188 LYS A N 1
ATOM 1508 C CA . LYS A 1 188 ? -1.665 -9.526 -14.262 1.00 94.31 188 LYS A CA 1
ATOM 1509 C C . LYS A 1 188 ? -0.239 -10.037 -14.100 1.00 94.31 188 LYS A C 1
ATOM 1511 O O . LYS A 1 188 ? 0.522 -9.967 -15.065 1.00 94.31 188 LYS A O 1
ATOM 1516 N N . PHE A 1 189 ? 0.120 -10.571 -12.936 1.00 93.12 189 PHE A N 1
ATOM 1517 C CA . PHE A 1 189 ? 1.488 -10.965 -12.625 1.00 93.12 189 PHE A CA 1
ATOM 1518 C C . PHE A 1 189 ? 1.686 -12.465 -12.831 1.00 93.12 189 PHE A C 1
ATOM 1520 O O . PHE A 1 189 ? 0.851 -13.284 -12.461 1.00 93.12 189 PHE A O 1
ATOM 1527 N N . SER A 1 190 ? 2.797 -12.840 -13.462 1.00 90.50 190 SER A N 1
ATOM 1528 C CA . SER A 1 190 ? 3.185 -14.246 -13.632 1.00 90.50 190 SER A CA 1
ATOM 1529 C C . SER A 1 190 ? 4.285 -14.678 -12.670 1.00 90.50 190 SER A C 1
ATOM 1531 O O . SER A 1 190 ? 4.484 -15.876 -12.480 1.00 90.50 190 SER A O 1
ATOM 1533 N N . LYS A 1 191 ? 5.029 -13.727 -12.094 1.00 90.00 191 LYS A N 1
ATOM 1534 C CA . LYS A 1 191 ? 6.158 -14.012 -11.204 1.00 90.00 191 LYS A CA 1
ATOM 1535 C C . LYS A 1 191 ? 6.476 -12.823 -10.300 1.00 90.00 191 LYS A C 1
ATOM 1537 O O . LYS A 1 191 ? 6.507 -11.684 -10.765 1.00 90.00 191 LYS A O 1
ATOM 1542 N N . ILE A 1 192 ? 6.791 -13.123 -9.041 1.00 91.38 192 ILE A N 1
ATOM 1543 C CA . ILE A 1 192 ? 7.381 -12.188 -8.077 1.00 91.38 192 ILE A CA 1
ATOM 1544 C C . ILE A 1 192 ? 8.785 -12.687 -7.722 1.00 91.38 192 ILE A C 1
ATOM 1546 O O . ILE A 1 192 ? 8.959 -13.873 -7.443 1.00 91.38 192 ILE A O 1
ATOM 1550 N N . TYR A 1 193 ? 9.789 -11.811 -7.770 1.00 88.62 193 TYR A N 1
ATOM 1551 C CA . TYR A 1 193 ? 11.207 -12.185 -7.638 1.00 88.62 193 TYR A CA 1
ATOM 1552 C C . TYR A 1 193 ? 11.714 -12.178 -6.192 1.00 88.62 193 TYR A C 1
ATOM 1554 O O . TYR A 1 193 ? 12.772 -12.746 -5.893 1.00 88.62 193 TYR A O 1
ATOM 1562 N N . ASN A 1 194 ? 10.968 -11.564 -5.277 1.00 84.69 194 ASN A N 1
ATOM 1563 C CA . ASN A 1 194 ? 11.271 -11.569 -3.854 1.00 84.69 194 ASN A CA 1
ATOM 1564 C C . ASN A 1 194 ? 11.443 -12.986 -3.293 1.00 84.69 194 ASN A C 1
ATOM 1566 O O . ASN A 1 194 ? 10.801 -13.945 -3.715 1.00 84.69 194 ASN A O 1
ATOM 1570 N N . GLY A 1 195 ? 12.337 -13.122 -2.308 1.00 66.06 195 GLY A N 1
ATOM 1571 C CA . GLY A 1 195 ? 12.360 -14.330 -1.480 1.00 66.06 195 GLY A CA 1
ATOM 1572 C C . GLY A 1 195 ? 11.198 -14.298 -0.487 1.00 66.06 195 GLY A C 1
ATOM 1573 O O . GLY A 1 195 ? 10.738 -13.215 -0.135 1.00 66.06 195 GLY A O 1
ATOM 1574 N N . ARG A 1 196 ? 10.746 -15.462 -0.001 1.00 58.03 196 ARG A N 1
ATOM 1575 C CA . ARG A 1 196 ? 9.848 -15.497 1.164 1.00 58.03 196 ARG A CA 1
ATOM 1576 C C . ARG A 1 196 ? 10.551 -14.795 2.329 1.00 58.03 196 ARG A C 1
ATOM 1578 O O . ARG A 1 196 ? 11.619 -15.245 2.743 1.00 58.03 196 ARG A O 1
ATOM 1585 N N . ASN A 1 197 ? 9.976 -13.706 2.831 1.00 55.72 197 ASN A N 1
ATOM 1586 C CA . ASN A 1 197 ? 10.448 -13.078 4.058 1.00 55.72 197 ASN A CA 1
ATOM 1587 C C . ASN A 1 197 ? 9.965 -13.902 5.261 1.00 55.72 197 ASN A C 1
ATOM 1589 O O . ASN A 1 197 ? 8.802 -14.285 5.343 1.00 55.72 197 ASN A O 1
ATOM 1593 N N . ASN A 1 198 ? 10.869 -14.180 6.203 1.00 43.44 198 ASN A N 1
ATOM 1594 C CA . ASN A 1 198 ? 10.602 -14.986 7.403 1.00 43.44 198 ASN A CA 1
ATOM 1595 C C . ASN A 1 198 ? 10.084 -14.157 8.598 1.00 43.44 198 ASN A C 1
ATOM 1597 O O . ASN A 1 198 ? 10.199 -14.599 9.739 1.00 43.44 198 ASN A O 1
ATOM 1601 N N . GLY A 1 199 ? 9.560 -12.947 8.389 1.00 50.09 199 GLY A N 1
ATOM 1602 C CA . GLY A 1 199 ? 9.291 -12.027 9.495 1.00 50.09 199 GLY A CA 1
ATOM 1603 C C . GLY A 1 199 ? 7.979 -11.281 9.352 1.00 50.09 199 GLY A C 1
ATOM 1604 O O . GLY A 1 199 ? 7.879 -10.353 8.559 1.00 50.09 199 GLY A O 1
ATOM 1605 N N . LEU A 1 200 ? 7.000 -11.638 10.186 1.00 53.47 200 LEU A N 1
ATOM 1606 C CA . LEU A 1 200 ? 5.908 -10.732 10.528 1.00 53.47 200 LEU A CA 1
ATOM 1607 C C . LEU A 1 200 ? 6.521 -9.447 11.103 1.00 53.47 200 LEU A C 1
ATOM 1609 O O . LEU A 1 200 ? 7.321 -9.524 12.038 1.00 53.47 200 LEU A O 1
ATOM 1613 N N . SER A 1 201 ? 6.128 -8.280 10.585 1.00 56.88 201 SER A N 1
ATOM 1614 C CA . SER A 1 201 ? 6.425 -7.011 11.258 1.00 56.88 201 SER A CA 1
ATOM 1615 C C . SER A 1 201 ? 5.891 -7.093 12.693 1.00 56.88 201 SER A C 1
ATOM 1617 O O . SER A 1 201 ? 4.768 -7.577 12.91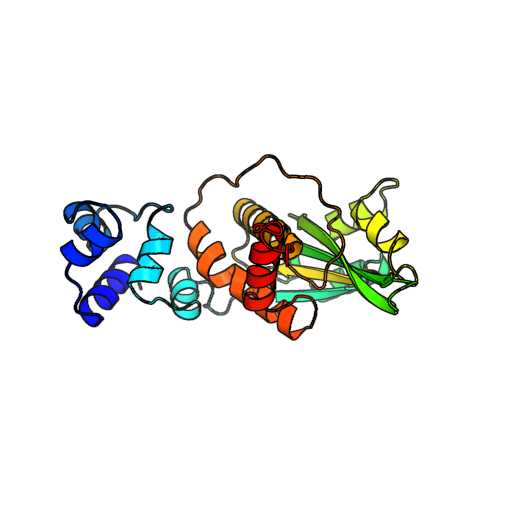6 1.00 56.88 201 SER A O 1
ATOM 1619 N N . ALA A 1 202 ? 6.718 -6.693 13.665 1.00 62.19 202 ALA A N 1
ATOM 1620 C CA . ALA A 1 202 ? 6.311 -6.623 15.064 1.00 62.19 202 ALA A CA 1
ATOM 1621 C C . ALA A 1 202 ? 5.058 -5.746 15.180 1.00 62.19 202 ALA A C 1
ATOM 1623 O O . ALA A 1 202 ? 4.890 -4.787 14.429 1.00 62.19 202 ALA A O 1
ATOM 1624 N N . ASP A 1 203 ? 4.155 -6.089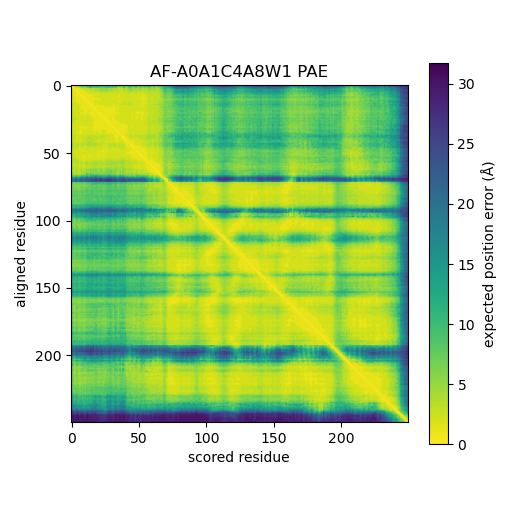 16.095 1.00 67.44 203 ASP A N 1
ATOM 1625 C CA . ASP A 1 203 ? 2.900 -5.359 16.228 1.00 67.44 203 ASP A CA 1
ATOM 1626 C C . ASP A 1 203 ? 3.152 -3.886 16.609 1.00 67.44 203 ASP A C 1
ATOM 1628 O O .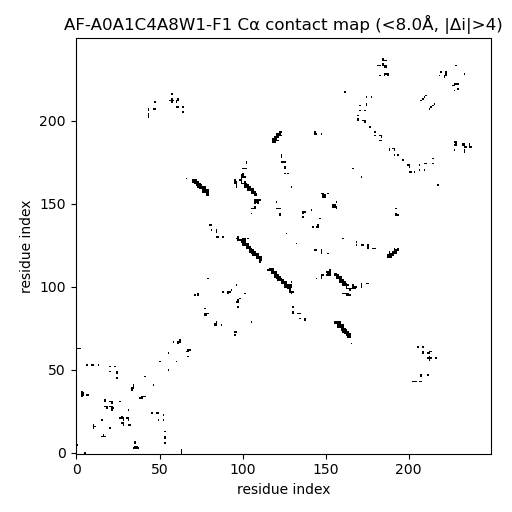 ASP A 1 203 ? 3.905 -3.604 17.541 1.00 67.44 203 ASP A O 1
ATOM 1632 N N . PHE A 1 204 ? 2.551 -2.945 15.873 1.00 74.56 204 PHE A N 1
ATOM 1633 C CA . PHE A 1 204 ? 2.745 -1.503 16.059 1.00 74.56 204 PHE A CA 1
ATOM 1634 C C . PHE A 1 204 ? 1.407 -0.756 16.037 1.00 74.56 204 PHE A C 1
ATOM 1636 O O . PHE A 1 204 ? 0.432 -1.220 15.452 1.00 74.56 204 PHE A O 1
ATOM 1643 N N . TYR A 1 205 ? 1.348 0.400 16.703 1.00 63.19 205 TYR A N 1
ATOM 1644 C CA . TYR A 1 205 ? 0.097 1.096 17.049 1.00 63.19 205 TYR A CA 1
ATOM 1645 C C . TYR A 1 205 ? -0.823 1.400 15.849 1.00 63.19 205 TYR A C 1
ATOM 1647 O O . TYR A 1 205 ? -2.036 1.241 15.935 1.00 63.19 205 TYR A O 1
ATOM 1655 N N . GLU A 1 206 ? -0.258 1.792 14.706 1.00 78.81 206 GLU A N 1
ATOM 1656 C CA . GLU A 1 206 ? -1.028 2.213 13.524 1.00 78.81 206 GLU A CA 1
ATOM 1657 C C . GLU A 1 206 ? -1.242 1.091 12.502 1.00 78.81 206 GLU A C 1
ATOM 1659 O O . GLU A 1 206 ? -1.841 1.316 11.453 1.00 78.81 206 GLU A O 1
ATOM 1664 N N . ARG A 1 207 ? -0.778 -0.132 12.783 1.00 82.19 207 ARG A N 1
ATOM 1665 C CA . ARG A 1 207 ? -0.733 -1.244 11.819 1.00 82.19 207 ARG A CA 1
ATOM 1666 C C . ARG A 1 207 ? -2.059 -1.498 11.110 1.00 82.19 207 ARG A C 1
ATOM 1668 O O . ARG A 1 207 ? -2.093 -1.785 9.917 1.00 82.19 207 ARG A O 1
ATOM 1675 N N . ASN A 1 208 ? -3.163 -1.370 11.833 1.00 79.50 208 ASN A N 1
ATOM 1676 C CA . ASN A 1 208 ? -4.486 -1.597 11.266 1.00 79.50 208 ASN A CA 1
ATOM 1677 C C . ASN A 1 208 ? -4.961 -0.459 10.362 1.00 79.50 208 ASN A C 1
ATOM 1679 O O . ASN A 1 208 ? -5.719 -0.723 9.438 1.00 79.50 208 ASN A O 1
ATOM 1683 N N . ALA A 1 209 ? -4.486 0.771 10.567 1.00 84.56 209 ALA A N 1
ATOM 1684 C CA . ALA A 1 209 ? -4.726 1.870 9.637 1.00 84.56 209 ALA A CA 1
ATOM 1685 C C . ALA A 1 209 ? -4.050 1.597 8.287 1.00 84.56 209 ALA A C 1
ATOM 1687 O O . ALA A 1 209 ? -4.670 1.758 7.235 1.00 84.56 209 ALA A O 1
ATOM 1688 N N . TYR A 1 210 ? -2.809 1.093 8.328 1.00 88.06 210 TYR A N 1
ATOM 1689 C CA . TYR A 1 210 ? -2.091 0.655 7.133 1.00 88.06 210 TYR A CA 1
ATOM 1690 C C . TYR A 1 210 ? -2.845 -0.462 6.410 1.00 88.06 210 TYR A C 1
ATOM 1692 O O . TYR A 1 210 ? -3.108 -0.348 5.218 1.00 88.06 210 TYR A O 1
ATOM 1700 N N . ARG A 1 211 ? -3.258 -1.506 7.137 1.00 87.38 211 ARG A N 1
ATOM 1701 C CA . ARG A 1 211 ? -3.942 -2.668 6.554 1.00 87.38 211 ARG A CA 1
ATOM 1702 C C . ARG A 1 211 ? -5.330 -2.360 5.999 1.00 87.38 211 ARG A C 1
ATOM 1704 O O . ARG A 1 211 ? -5.645 -2.763 4.886 1.00 87.38 211 ARG A O 1
ATOM 1711 N N . ALA A 1 212 ? -6.167 -1.698 6.795 1.00 82.19 212 ALA A N 1
ATOM 1712 C CA . ALA A 1 212 ? -7.588 -1.537 6.499 1.00 82.19 212 ALA A CA 1
ATOM 1713 C C . ALA A 1 212 ? -7.887 -0.342 5.588 1.00 82.19 212 ALA A C 1
ATOM 1715 O O . ALA A 1 212 ? -8.975 -0.285 5.020 1.00 82.19 212 ALA A O 1
ATOM 1716 N N . ALA A 1 213 ? -6.963 0.617 5.465 1.00 86.44 213 ALA A N 1
ATOM 1717 C CA . ALA A 1 213 ? -7.239 1.850 4.738 1.00 86.44 213 ALA A CA 1
ATOM 1718 C C . ALA A 1 213 ? -6.111 2.289 3.800 1.00 86.44 213 ALA A C 1
ATOM 1720 O O . ALA A 1 213 ? -6.367 2.482 2.614 1.00 86.44 213 ALA A O 1
ATOM 1721 N N . LEU A 1 214 ? -4.867 2.394 4.279 1.00 90.50 214 LEU A N 1
ATOM 1722 C CA . LEU A 1 214 ? -3.794 2.951 3.449 1.00 90.50 214 LEU A CA 1
ATOM 1723 C C . LEU A 1 214 ? -3.347 2.005 2.330 1.00 90.50 214 LEU A C 1
ATOM 1725 O O . LEU A 1 214 ? -3.148 2.440 1.203 1.00 90.50 214 LEU A O 1
ATOM 1729 N N . PHE A 1 215 ? -3.212 0.710 2.612 1.00 92.75 215 PHE A N 1
ATOM 1730 C CA . PHE A 1 215 ? -2.882 -0.281 1.593 1.00 92.75 215 PHE A CA 1
ATOM 1731 C C . PHE A 1 215 ? -3.945 -0.338 0.481 1.00 92.75 215 PHE A C 1
ATOM 1733 O O . PHE A 1 215 ? -3.556 -0.241 -0.685 1.00 92.75 215 PHE A O 1
ATOM 1740 N N . PRO A 1 216 ? -5.261 -0.412 0.786 1.00 91.25 216 PRO A N 1
ATOM 1741 C CA . PRO A 1 216 ? -6.288 -0.316 -0.244 1.00 91.25 216 PRO A CA 1
ATOM 1742 C C . PRO A 1 216 ? -6.220 0.961 -1.085 1.00 91.25 216 PRO A C 1
ATOM 1744 O O . PRO A 1 216 ? -6.408 0.888 -2.296 1.00 91.25 216 PRO A O 1
ATOM 1747 N N . GLU A 1 217 ? -5.911 2.102 -0.465 1.00 91.19 217 GLU A N 1
ATOM 1748 C CA . GLU A 1 217 ? -5.748 3.386 -1.157 1.00 91.19 217 GLU A CA 1
ATOM 1749 C C . GLU A 1 217 ? -4.564 3.359 -2.140 1.00 91.19 217 GLU A C 1
ATOM 1751 O O . GLU A 1 217 ? -4.724 3.680 -3.317 1.00 91.19 217 GLU A O 1
ATOM 1756 N N . ILE A 1 218 ? -3.385 2.897 -1.702 1.00 94.56 218 ILE A N 1
ATOM 1757 C CA . ILE A 1 218 ? -2.205 2.759 -2.576 1.00 94.56 218 ILE A CA 1
ATOM 1758 C C . ILE A 1 218 ? -2.515 1.803 -3.737 1.00 94.56 218 ILE A C 1
ATOM 1760 O O . ILE A 1 218 ? -2.200 2.091 -4.894 1.00 94.56 218 ILE A O 1
ATOM 1764 N N . TRP A 1 219 ? -3.146 0.664 -3.437 1.00 95.81 219 TRP A N 1
ATOM 1765 C CA . TRP A 1 219 ? -3.519 -0.331 -4.439 1.00 95.81 219 TRP A CA 1
ATOM 1766 C C . TRP A 1 219 ? -4.490 0.238 -5.475 1.00 95.81 219 TRP A C 1
ATOM 1768 O O . TRP A 1 219 ? -4.318 0.013 -6.672 1.00 95.81 219 TRP A O 1
ATOM 1778 N N . GLU A 1 220 ? -5.481 1.015 -5.041 1.00 93.31 220 GLU A N 1
ATOM 1779 C CA . GLU A 1 220 ? -6.446 1.665 -5.924 1.00 93.31 220 GLU A CA 1
ATOM 1780 C C . GLU A 1 220 ? -5.774 2.694 -6.846 1.00 93.31 220 GLU A C 1
ATOM 1782 O O . GLU A 1 220 ? -6.026 2.690 -8.052 1.00 93.31 220 GLU A O 1
ATOM 1787 N N . GLN A 1 221 ? -4.840 3.500 -6.337 1.00 94.75 221 GLN A N 1
ATOM 1788 C CA . GLN A 1 221 ? -4.067 4.424 -7.175 1.00 94.75 221 GLN A CA 1
ATOM 1789 C C . GLN A 1 221 ? -3.181 3.693 -8.199 1.00 94.75 221 GLN A C 1
ATOM 1791 O O . GLN A 1 221 ? -3.039 4.136 -9.341 1.00 94.75 221 GLN A O 1
ATOM 1796 N N . LEU A 1 222 ? -2.597 2.547 -7.837 1.00 96.62 222 LEU A N 1
ATOM 1797 C CA . LEU A 1 222 ? -1.858 1.697 -8.779 1.00 96.62 222 LEU A CA 1
ATOM 1798 C C . LEU A 1 222 ? -2.790 1.030 -9.803 1.00 96.62 222 LEU A C 1
ATOM 1800 O O . LEU A 1 222 ? -2.430 0.895 -10.976 1.00 96.62 222 LEU A O 1
ATOM 1804 N N . ARG A 1 223 ? -4.008 0.648 -9.400 1.00 96.19 223 ARG A N 1
ATOM 1805 C CA . ARG A 1 223 ? -5.037 0.098 -10.294 1.00 96.19 223 ARG A CA 1
ATOM 1806 C C . ARG A 1 223 ? -5.470 1.130 -11.330 1.00 96.19 223 ARG A C 1
ATOM 1808 O O . ARG A 1 223 ? -5.596 0.788 -12.505 1.00 96.19 223 ARG A O 1
ATOM 1815 N N . GLN A 1 224 ? -5.651 2.386 -10.923 1.00 95.25 224 GLN A N 1
ATOM 1816 C CA . GLN A 1 224 ? -5.982 3.502 -11.818 1.00 95.25 224 GLN A CA 1
ATOM 1817 C C . GLN A 1 224 ? -4.876 3.769 -12.848 1.00 95.25 224 GLN A C 1
ATOM 1819 O O . GLN A 1 224 ? -5.175 4.066 -14.002 1.00 95.25 224 GLN A O 1
ATOM 1824 N N . ARG A 1 225 ? -3.607 3.552 -12.477 1.00 95.31 225 ARG A N 1
ATOM 1825 C CA . ARG A 1 225 ? -2.452 3.543 -13.397 1.00 95.31 225 ARG A CA 1
ATOM 1826 C C . ARG A 1 225 ? -2.306 2.238 -14.201 1.00 95.31 225 ARG A C 1
ATOM 1828 O O . ARG A 1 225 ? -1.323 2.044 -14.908 1.00 95.31 225 ARG A O 1
ATOM 1835 N N . ASN A 1 226 ? -3.277 1.326 -14.108 1.00 95.00 226 ASN A N 1
ATOM 1836 C CA . ASN A 1 226 ? -3.301 0.011 -14.755 1.00 95.00 226 ASN A CA 1
ATOM 1837 C C . ASN A 1 226 ? -2.155 -0.943 -14.347 1.00 95.00 226 ASN A C 1
ATOM 1839 O O . ASN A 1 226 ? -1.928 -1.951 -15.019 1.00 95.00 226 ASN A O 1
ATOM 1843 N N . VAL A 1 227 ? -1.474 -0.687 -13.228 1.00 96.00 227 VAL A N 1
ATOM 1844 C CA . VAL A 1 227 ? -0.357 -1.513 -12.736 1.00 96.00 227 VAL A CA 1
ATOM 1845 C C . VAL A 1 227 ? -0.862 -2.822 -12.139 1.00 96.00 227 VAL A C 1
ATOM 1847 O O . VAL A 1 227 ? -0.340 -3.887 -12.448 1.00 96.00 227 VAL A O 1
ATOM 1850 N N . VAL A 1 228 ? -1.920 -2.756 -11.335 1.00 96.81 228 VAL A N 1
ATOM 1851 C CA . VAL A 1 228 ? -2.519 -3.909 -10.643 1.00 96.81 228 VAL A CA 1
ATOM 1852 C C . VAL A 1 228 ? -3.976 -4.115 -11.064 1.00 96.81 228 VAL A C 1
ATOM 1854 O O . VAL A 1 228 ? -4.566 -3.266 -11.745 1.00 96.81 228 VAL A O 1
ATOM 1857 N N . SER A 1 229 ? -4.540 -5.272 -10.737 1.00 95.25 229 SER A N 1
ATOM 1858 C CA . SER A 1 229 ? -5.964 -5.593 -10.905 1.00 95.25 229 SER A CA 1
ATOM 1859 C C . SER A 1 229 ? -6.793 -5.079 -9.724 1.00 95.25 229 SER A C 1
ATOM 1861 O O . SER A 1 229 ? -6.259 -4.609 -8.721 1.00 95.25 229 SER A O 1
ATOM 1863 N N . SER A 1 230 ? -8.120 -5.155 -9.810 1.00 92.81 230 SER A N 1
ATOM 1864 C CA . SER A 1 230 ? -8.978 -4.855 -8.656 1.00 92.81 230 SER A CA 1
ATOM 1865 C C . SER A 1 230 ? -8.825 -5.903 -7.546 1.00 92.81 230 SER A C 1
ATOM 1867 O O . SER A 1 230 ? -8.557 -7.074 -7.820 1.00 92.81 230 SER A O 1
ATOM 1869 N N . PHE A 1 231 ? -9.072 -5.526 -6.285 1.00 87.44 231 PHE A N 1
ATOM 1870 C CA . PHE A 1 231 ? -9.072 -6.493 -5.175 1.00 87.44 231 PHE A CA 1
ATOM 1871 C C . PHE A 1 231 ? -10.054 -7.648 -5.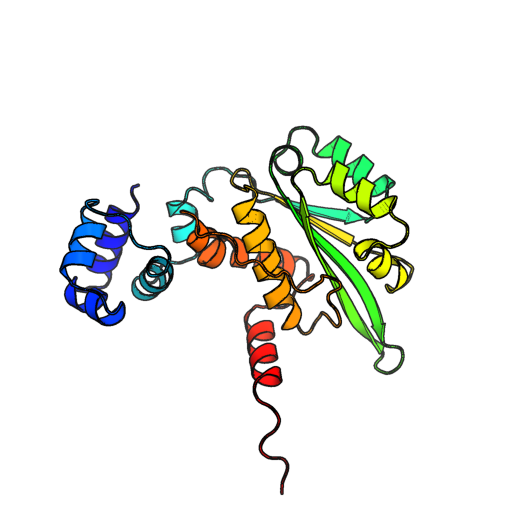380 1.00 87.44 231 PHE A C 1
ATOM 1873 O O . PHE A 1 231 ? -9.763 -8.770 -4.978 1.00 87.44 231 PHE A O 1
ATOM 1880 N N . VAL A 1 232 ? -11.194 -7.398 -6.033 1.00 84.31 232 VAL A N 1
ATOM 1881 C CA . VAL A 1 232 ? -12.175 -8.443 -6.356 1.00 84.31 232 VAL A CA 1
ATOM 1882 C C . VAL A 1 232 ? -11.553 -9.497 -7.273 1.00 84.31 232 VAL A C 1
ATOM 1884 O O . VAL A 1 232 ? -11.704 -10.694 -7.036 1.00 84.31 232 VAL A O 1
ATOM 1887 N N . GLU A 1 233 ? -10.812 -9.076 -8.298 1.00 86.94 233 GLU A N 1
ATOM 1888 C CA . GLU A 1 233 ? -10.123 -9.992 -9.212 1.00 86.94 233 GLU A CA 1
ATOM 1889 C C . GLU A 1 233 ? -9.011 -10.773 -8.513 1.00 86.94 233 GLU A C 1
ATOM 1891 O O . GLU A 1 233 ? -8.924 -11.990 -8.696 1.00 86.94 233 GLU A O 1
ATOM 1896 N N . VAL A 1 234 ? -8.208 -10.094 -7.687 1.00 88.12 234 VAL A N 1
ATOM 1897 C CA . VAL A 1 234 ? -7.148 -10.711 -6.875 1.00 88.12 234 VAL A CA 1
ATOM 1898 C C . VAL A 1 234 ? -7.742 -11.774 -5.948 1.00 88.12 234 VAL A C 1
ATOM 1900 O O . VAL A 1 234 ? -7.312 -12.925 -5.965 1.00 88.12 234 VAL A O 1
ATOM 1903 N N . HIS A 1 235 ? -8.785 -11.430 -5.191 1.00 79.81 235 HIS A N 1
ATOM 1904 C CA . HIS A 1 235 ? -9.433 -12.343 -4.251 1.00 79.81 235 HIS A CA 1
ATOM 1905 C C . HIS A 1 235 ? -10.056 -13.555 -4.956 1.00 79.81 235 HIS A C 1
ATOM 1907 O O . HIS A 1 235 ? -9.828 -14.696 -4.555 1.00 79.81 235 HIS A O 1
ATOM 1913 N N . ASN A 1 236 ? -10.774 -13.330 -6.060 1.00 78.88 236 ASN A N 1
ATOM 1914 C CA . ASN A 1 236 ? -11.352 -14.410 -6.862 1.00 78.88 236 ASN A CA 1
ATOM 1915 C C . ASN A 1 236 ? -10.278 -15.338 -7.443 1.00 78.88 236 ASN A C 1
ATOM 1917 O O . ASN A 1 236 ? -10.499 -16.539 -7.589 1.00 78.88 236 ASN A O 1
ATOM 1921 N N . SER A 1 237 ? -9.115 -14.794 -7.791 1.00 78.88 237 SER A N 1
ATOM 1922 C CA . SER A 1 237 ? -7.975 -15.571 -8.268 1.00 78.88 237 SER A CA 1
ATOM 1923 C C . SER A 1 237 ? -7.368 -16.433 -7.164 1.00 78.88 237 SER A C 1
ATOM 1925 O O . SER A 1 237 ? -7.181 -17.631 -7.373 1.00 78.88 237 SER A O 1
ATOM 1927 N N . ILE A 1 238 ? -7.168 -15.868 -5.969 1.00 75.31 238 ILE A N 1
ATOM 1928 C CA . ILE A 1 238 ? -6.697 -16.608 -4.789 1.00 75.31 238 ILE A CA 1
ATOM 1929 C C . ILE A 1 238 ? -7.654 -17.756 -4.459 1.00 75.31 238 ILE A C 1
ATOM 1931 O O . ILE A 1 238 ? -7.204 -18.884 -4.287 1.00 75.31 238 ILE A O 1
ATOM 1935 N N . ILE A 1 239 ? -8.970 -17.511 -4.452 1.00 69.38 239 ILE A N 1
ATOM 1936 C CA . ILE A 1 239 ? -9.975 -18.564 -4.230 1.00 69.38 239 ILE A CA 1
ATOM 1937 C C . ILE A 1 239 ? -9.805 -19.709 -5.236 1.00 69.38 239 ILE A C 1
ATOM 1939 O O . ILE A 1 239 ? -9.776 -20.869 -4.834 1.00 69.38 239 ILE A O 1
ATOM 1943 N N . ARG A 1 240 ? -9.654 -19.408 -6.533 1.00 69.38 240 ARG A N 1
ATOM 1944 C CA . ARG A 1 240 ? -9.446 -20.439 -7.567 1.00 69.38 240 ARG A CA 1
ATOM 1945 C C . ARG A 1 240 ? -8.145 -21.219 -7.380 1.00 69.38 240 ARG A C 1
ATOM 1947 O O . ARG A 1 240 ? -8.113 -22.405 -7.677 1.00 69.38 240 ARG A O 1
ATOM 1954 N N . LEU A 1 241 ? -7.081 -20.566 -6.915 1.00 64.31 241 LEU A N 1
ATOM 1955 C CA . LEU A 1 241 ? -5.798 -21.217 -6.634 1.00 64.31 241 LEU A CA 1
ATOM 1956 C C . LEU A 1 241 ? -5.869 -22.109 -5.383 1.00 64.31 241 LEU A C 1
ATOM 1958 O O . LEU A 1 241 ? -5.234 -23.160 -5.345 1.00 64.31 241 LEU A O 1
ATOM 1962 N N . CYS A 1 242 ? -6.642 -21.704 -4.371 1.00 59.03 242 CYS A N 1
ATOM 1963 C CA . CYS A 1 242 ? -6.800 -22.422 -3.104 1.00 59.03 242 CYS A CA 1
ATOM 1964 C C . CYS A 1 242 ? -7.889 -23.506 -3.122 1.00 59.03 242 CYS A C 1
ATOM 1966 O O . CYS A 1 242 ? -7.880 -24.373 -2.251 1.00 59.03 242 CYS A O 1
ATOM 1968 N N . LEU A 1 243 ? -8.810 -23.479 -4.088 1.00 54.75 243 LEU A N 1
ATOM 1969 C CA . LEU A 1 243 ? -9.777 -24.545 -4.349 1.00 54.75 243 LEU A CA 1
ATOM 1970 C C . LEU A 1 243 ? -9.260 -25.413 -5.510 1.00 54.75 243 LEU A C 1
ATOM 1972 O O . LEU A 1 243 ? -9.600 -25.146 -6.665 1.00 54.75 243 LEU A O 1
ATOM 1976 N N . PRO A 1 244 ? -8.428 -26.442 -5.259 1.00 45.69 244 PRO A N 1
ATOM 1977 C CA . PRO A 1 244 ? -8.027 -27.349 -6.318 1.00 45.69 244 PRO A CA 1
ATOM 1978 C C . PRO A 1 244 ? -9.268 -28.089 -6.820 1.00 45.69 244 PRO A C 1
ATOM 1980 O O . PRO A 1 244 ? -10.015 -28.663 -6.034 1.00 45.69 244 PRO A O 1
ATOM 1983 N N . ILE A 1 245 ? -9.467 -28.030 -8.135 1.00 49.56 245 ILE A N 1
ATOM 1984 C CA . ILE A 1 245 ? -10.332 -28.858 -8.984 1.00 49.56 245 ILE A CA 1
ATOM 1985 C C . ILE A 1 245 ? -10.882 -30.096 -8.243 1.00 49.56 245 ILE A C 1
ATOM 1987 O O . ILE A 1 245 ? -10.273 -31.164 -8.246 1.00 49.56 245 ILE A O 1
ATOM 1991 N N . ALA A 1 246 ? -12.061 -29.959 -7.641 1.00 40.19 246 ALA A N 1
ATOM 1992 C CA . ALA A 1 246 ? -12.952 -31.072 -7.362 1.00 40.19 246 ALA A CA 1
ATOM 1993 C C . ALA A 1 246 ? -14.118 -30.929 -8.342 1.00 40.19 246 ALA A C 1
ATOM 1995 O O . ALA A 1 246 ? -14.756 -29.881 -8.382 1.00 40.19 246 ALA A O 1
ATOM 1996 N N . HIS A 1 247 ? -14.361 -31.979 -9.126 1.00 41.47 247 HIS A N 1
ATOM 1997 C CA . HIS A 1 247 ? -15.379 -32.100 -10.178 1.00 41.47 247 HIS A CA 1
ATOM 1998 C C . HIS A 1 247 ? -14.969 -31.662 -11.592 1.00 41.47 247 HIS A C 1
ATOM 2000 O O . HIS A 1 247 ? -15.556 -30.773 -12.198 1.00 41.47 247 HIS A O 1
ATOM 2006 N N . LEU A 1 248 ? -14.045 -32.424 -12.178 1.00 40.31 248 LEU A N 1
ATOM 2007 C CA . LEU A 1 248 ? -14.217 -32.888 -13.557 1.00 40.31 248 LEU A CA 1
ATOM 2008 C C . LEU A 1 248 ? -14.292 -34.417 -13.535 1.00 40.31 248 LEU A C 1
ATOM 2010 O O . LEU A 1 248 ? -13.297 -35.117 -13.685 1.00 40.31 248 LEU A O 1
ATOM 2014 N N . SER A 1 249 ? -15.498 -34.916 -13.289 1.00 39.75 249 SER A N 1
ATOM 2015 C CA . SER A 1 249 ? -15.909 -36.268 -13.657 1.00 39.75 249 SER A CA 1
ATOM 2016 C C . SER A 1 249 ? -17.392 -36.212 -14.000 1.00 39.75 249 SER A C 1
ATOM 2018 O O . SER A 1 249 ? -18.239 -36.277 -13.108 1.00 39.75 249 SER A O 1
ATOM 2020 N N . LEU A 1 250 ? -17.656 -36.023 -15.290 1.00 39.22 250 LEU A N 1
ATOM 2021 C CA . LEU A 1 250 ? -18.855 -36.449 -16.004 1.00 39.22 250 LEU A CA 1
ATOM 2022 C C . LEU A 1 250 ? -18.389 -37.058 -17.326 1.00 39.22 250 LEU A C 1
ATOM 2024 O O . LEU A 1 250 ? -17.504 -36.434 -17.956 1.00 39.22 250 LEU A O 1
#

Nearest PDB structures (foldseek):
  4i6u-assembly1_A  TM=7.884E-01  e=1.719E-02  Enterobacter sp. RFL1396
  3eus-assembly1_B  TM=8.431E-01  e=3.954E-02  Ruegeria pomeroyi
  6rnx-assembly1_A  TM=8.650E-01  e=6.518E-02  Deinococcus deserti VCD115
  3g5g-assembly5_J  TM=7.778E-01  e=3.740E-02  Enterobacter sp. RFL1396
  6jq1-assembly1_A  TM=8.643E-01  e=9.095E-02  Deinococcus geothermalis DSM 11300